Protein AF-A0A673Y9S4-F1 (afdb_monomer_lite)

Secondary structure (DSSP, 8-state):
--TT---PEEP-S-------BTTB-HHHHHHHHHHHHHHHHTTEE--TTT-EE------SS--PPPPPEETTEEPEE-SEEEETTEEEETT--SHHHHHHHHHHHHHHHHHHHHTTS--SS-----SEETTEEEEEEEEEE-HHHHHHHHHHHHHHHHHH-TT--EEEEEE--EEEETTS-SEEEEEE-SSHHHHHHHHHHHHHHHHHHS-EEEEEEETTS-EEEEP-TT----

Radius of gyration: 29.42 Å; chains: 1; bounding box: 51×52×83 Å

Foldseek 3Di:
DDPPDDDEAADDPDDQDDDQDPNDCPVSLVVVVVVLVVCVVVRHHYDLVPAEDEAQDPDPDDDDDDFHDRPNHTHHYDQWDQDPNAIAGSPRDRPVRVVVVVVVVVVVVVVVVVCLLPPAVFPAQDQDDPRFGFFWKAKDAPVVQLVVQLVVLVVVLCVVQVQKDDWDKDADHGIDGGSGGGIHIFIDGPDPVSRVVSSVSSVLSSLARRGMWMKTATPVRDIDTDDRPNHPPD

Sequence (234 aa):
MHSSNSIIKFADDTTVVGLITNNDEAAYWEEVRALGVWCQVNNLSLNVNKTKEMIVDFRKQQREHVPIHIDGTVVEKVESFKFLSVHITDELKWSTHTDSVVKKEQQRTFNLRRLKKPQEAEGTTRNSFEGMKVVQLEYEAYIPMAESELRKIYTDIRARWPTVRHICVHHRLGVVPVTEASVIIGISSPHRRDSLEAVQYCIDTLKGTVPIWKKEVYEADESRWKENKECQWT

pLDDT: mean 76.09, std 15.25, range [32.84, 96.88]

Organism: Salmo trutta (NCBI:txid8032)

InterPro domains:
  IPR003448 Molybdopterin biosynthesis MoaE [PF02391] (123-207)
  IPR003448 Molybdopterin biosynthesis MoaE [cd00756] (122-226)
  IPR015095 Alkylated DNA repair protein AlkB, homologue 8, N-terminal [PF09004] (94-117)
  IPR036563 Molybdopterin biosynthesis MoaE subunit superfamily [G3DSA:3.90.1170.40] (121-228)
  IPR036563 Molybdopterin biosynthesis MoaE subunit superfamily [SSF54690] (122-233)

Structure (mmCIF, N/CA/C/O backbone):
data_AF-A0A673Y9S4-F1
#
_entry.id   AF-A0A673Y9S4-F1
#
loop_
_atom_site.group_PDB
_atom_site.id
_atom_site.type_symbol
_atom_site.label_atom_id
_atom_site.label_alt_id
_atom_site.label_comp_id
_atom_site.label_asym_id
_atom_site.label_entity_id
_atom_site.label_seq_id
_atom_site.pdbx_PDB_ins_code
_atom_site.Cartn_x
_atom_site.Cartn_y
_atom_site.Cartn_z
_atom_site.occupancy
_atom_site.B_iso_or_equiv
_atom_site.auth_seq_id
_atom_site.auth_comp_id
_atom_site.auth_asym_id
_atom_site.auth_atom_id
_atom_site.pdbx_PDB_model_num
ATOM 1 N N . MET A 1 1 ? 22.081 -35.130 -11.855 1.00 49.88 1 MET A N 1
ATOM 2 C CA . MET A 1 1 ? 20.713 -34.740 -12.258 1.00 49.88 1 MET A CA 1
ATOM 3 C C . MET A 1 1 ? 20.209 -35.786 -13.238 1.00 49.88 1 MET A C 1
ATOM 5 O O . MET A 1 1 ? 20.959 -36.126 -14.142 1.00 49.88 1 MET A O 1
ATOM 9 N N . HIS A 1 2 ? 19.020 -36.355 -13.020 1.00 43.59 2 HIS A N 1
ATOM 10 C CA . HIS A 1 2 ? 18.409 -37.296 -13.967 1.00 43.59 2 HIS A CA 1
ATOM 11 C C . HIS A 1 2 ? 18.172 -36.599 -15.318 1.00 43.59 2 HIS A C 1
ATOM 13 O O . HIS A 1 2 ? 17.699 -35.465 -15.338 1.00 43.59 2 HIS A O 1
ATOM 19 N N . SER A 1 3 ? 18.453 -37.280 -16.432 1.00 52.62 3 SER A N 1
ATOM 20 C CA . SER A 1 3 ? 18.227 -36.797 -17.808 1.00 52.62 3 SER A CA 1
ATOM 21 C C . SER A 1 3 ? 16.751 -36.545 -18.152 1.00 52.62 3 SER A C 1
ATOM 23 O O . SER A 1 3 ? 16.453 -35.986 -19.200 1.00 52.62 3 SER A O 1
ATOM 25 N N . SER A 1 4 ? 15.830 -36.928 -17.266 1.00 56.78 4 SER A N 1
ATOM 26 C CA . SER A 1 4 ? 14.393 -36.668 -17.368 1.00 56.78 4 SER A CA 1
ATOM 27 C C . SER A 1 4 ? 13.957 -35.318 -16.788 1.00 56.78 4 SER A C 1
ATOM 29 O O . SER A 1 4 ? 12.787 -34.968 -16.910 1.00 56.78 4 SER A O 1
ATOM 31 N N . ASN A 1 5 ? 14.848 -34.575 -16.120 1.00 40.75 5 ASN A N 1
ATOM 32 C CA . ASN A 1 5 ? 14.469 -33.368 -15.384 1.00 40.75 5 ASN A CA 1
ATOM 33 C C . ASN A 1 5 ? 15.012 -32.114 -16.080 1.00 40.75 5 ASN A C 1
ATOM 35 O O . ASN A 1 5 ? 16.192 -31.791 -15.961 1.00 40.75 5 ASN A O 1
ATOM 39 N N . SER A 1 6 ? 14.138 -31.376 -16.766 1.00 53.50 6 SER A N 1
ATOM 40 C CA . SER A 1 6 ? 14.434 -30.050 -17.318 1.00 53.50 6 SER A CA 1
ATOM 41 C C . SER A 1 6 ? 14.068 -28.961 -16.307 1.00 53.50 6 SER A C 1
ATOM 43 O O . SER A 1 6 ? 12.896 -28.797 -15.967 1.00 53.50 6 SER A O 1
ATOM 45 N N . ILE A 1 7 ? 15.053 -28.196 -15.834 1.00 57.53 7 ILE A N 1
ATOM 46 C CA . ILE A 1 7 ? 14.809 -26.981 -15.043 1.00 57.53 7 ILE A CA 1
ATOM 47 C C . ILE A 1 7 ? 14.798 -25.801 -16.014 1.00 57.53 7 ILE A C 1
ATOM 49 O O . ILE A 1 7 ? 15.842 -25.435 -16.547 1.00 57.53 7 ILE A O 1
ATOM 53 N N . ILE A 1 8 ? 13.624 -25.215 -16.239 1.00 58.44 8 ILE A N 1
ATOM 54 C CA . ILE A 1 8 ? 13.458 -24.022 -17.077 1.00 58.44 8 ILE A CA 1
ATOM 55 C C . ILE A 1 8 ? 13.522 -22.797 -16.167 1.00 58.44 8 ILE A C 1
ATOM 57 O O . ILE A 1 8 ? 12.730 -22.671 -15.232 1.00 58.44 8 ILE A O 1
ATOM 61 N N . LYS A 1 9 ? 14.472 -21.900 -16.430 1.00 51.09 9 LYS A N 1
ATOM 62 C CA . LYS A 1 9 ? 14.562 -20.595 -15.770 1.00 51.09 9 LYS A CA 1
ATOM 63 C C . LYS A 1 9 ? 14.027 -19.535 -16.727 1.00 51.09 9 LYS A C 1
ATOM 65 O O . LYS A 1 9 ? 14.354 -19.552 -17.908 1.00 51.09 9 LYS A O 1
ATOM 70 N N . PHE A 1 10 ? 13.198 -18.628 -16.230 1.00 62.41 10 PHE A N 1
ATOM 71 C CA . PHE A 1 10 ? 12.709 -17.496 -17.013 1.00 62.41 10 PHE A CA 1
ATOM 72 C C . PHE A 1 10 ? 13.528 -16.255 -16.672 1.00 62.41 10 PHE A C 1
ATOM 74 O O . PHE A 1 10 ? 13.930 -16.090 -15.518 1.00 62.41 10 PHE A O 1
ATOM 81 N N . ALA A 1 11 ? 13.776 -15.401 -17.665 1.00 60.22 11 ALA A N 1
ATOM 82 C CA . ALA A 1 11 ? 14.235 -14.045 -17.385 1.00 60.22 11 ALA A CA 1
ATOM 83 C C . ALA A 1 11 ? 13.138 -13.292 -16.606 1.00 60.22 11 ALA A C 1
ATOM 85 O O . ALA A 1 11 ? 11.949 -13.476 -16.882 1.00 60.22 11 ALA A O 1
ATOM 86 N N . ASP A 1 12 ? 13.544 -12.502 -15.613 1.00 66.00 12 ASP A N 1
ATOM 87 C CA . ASP A 1 12 ? 12.641 -11.674 -14.800 1.00 66.00 12 ASP A CA 1
ATOM 88 C C . ASP A 1 12 ? 12.311 -10.344 -15.517 1.00 66.00 12 ASP A C 1
ATOM 90 O O . ASP A 1 12 ? 12.588 -10.219 -16.714 1.00 66.00 12 ASP A O 1
ATOM 94 N N . ASP A 1 13 ? 11.731 -9.366 -14.806 1.00 69.12 13 ASP A N 1
ATOM 95 C CA . ASP A 1 13 ? 11.385 -8.001 -15.255 1.00 69.12 13 ASP A CA 1
ATOM 96 C C . ASP A 1 13 ? 12.486 -7.323 -16.110 1.00 69.12 13 ASP A C 1
ATOM 98 O O . ASP A 1 13 ? 13.307 -6.540 -15.630 1.00 69.12 13 ASP A O 1
ATOM 102 N N . THR A 1 14 ? 12.487 -7.600 -17.416 1.00 81.06 14 THR A N 1
ATOM 103 C CA . THR A 1 14 ? 13.440 -7.066 -18.398 1.00 81.06 14 THR A CA 1
ATOM 104 C C . THR A 1 14 ? 12.703 -6.128 -19.340 1.00 81.06 14 THR A C 1
ATOM 106 O O . THR A 1 14 ? 11.636 -6.461 -19.850 1.00 81.06 14 THR A O 1
ATOM 109 N N . THR A 1 15 ? 13.254 -4.939 -19.573 1.00 85.19 15 THR A N 1
ATOM 110 C CA . THR A 1 15 ? 12.654 -3.930 -20.456 1.00 85.19 15 THR A CA 1
ATOM 111 C C . THR A 1 15 ? 13.665 -3.505 -21.506 1.00 85.19 15 THR A C 1
ATOM 113 O O . THR A 1 15 ? 14.757 -3.058 -21.164 1.00 85.19 15 THR A O 1
ATOM 116 N N . VAL A 1 16 ? 13.287 -3.631 -22.776 1.00 87.44 16 VAL A N 1
ATOM 117 C CA . VAL A 1 16 ? 14.047 -3.110 -23.917 1.00 87.44 16 VAL A CA 1
ATOM 118 C C . VAL A 1 16 ? 13.334 -1.860 -24.406 1.00 87.44 16 VAL A C 1
ATOM 120 O O . VAL A 1 16 ? 12.139 -1.902 -24.690 1.00 87.44 16 VAL A O 1
ATOM 123 N N . VAL A 1 17 ? 14.060 -0.748 -24.488 1.00 87.50 17 VAL A N 1
ATOM 124 C CA . VAL A 1 17 ? 13.541 0.527 -24.990 1.00 87.50 17 VAL A CA 1
ATOM 125 C C . VAL A 1 17 ? 14.360 0.917 -26.209 1.00 87.50 17 VAL A C 1
ATOM 127 O O . VAL A 1 17 ? 15.573 1.079 -26.108 1.00 87.50 17 VAL A O 1
ATOM 130 N N . GLY A 1 18 ? 13.696 1.061 -27.352 1.00 86.56 18 GLY A N 1
ATOM 131 C CA . GLY A 1 18 ? 14.308 1.493 -28.604 1.00 86.56 18 GLY A CA 1
ATOM 132 C C . GLY A 1 18 ? 13.716 2.812 -29.085 1.00 86.56 18 GLY A C 1
ATOM 133 O O . GLY A 1 18 ? 12.522 3.061 -28.923 1.00 86.56 18 GLY A O 1
ATOM 134 N N . LEU A 1 19 ? 14.551 3.660 -29.686 1.00 86.31 19 LEU A N 1
ATOM 135 C CA . LEU A 1 19 ? 14.095 4.858 -30.385 1.00 86.31 19 LEU A CA 1
ATOM 136 C C . LEU A 1 19 ? 13.874 4.526 -31.862 1.00 86.31 19 LEU A C 1
ATOM 138 O O . LEU A 1 19 ? 14.799 4.093 -32.543 1.00 86.31 19 LEU A O 1
ATOM 142 N N . ILE A 1 20 ? 12.671 4.795 -32.364 1.00 85.62 20 ILE A N 1
ATOM 143 C CA . ILE A 1 20 ? 12.354 4.688 -33.791 1.00 85.62 20 ILE A CA 1
ATOM 144 C C . ILE A 1 20 ? 12.674 6.034 -34.443 1.00 85.62 20 ILE A C 1
ATOM 146 O O . ILE A 1 20 ? 12.063 7.053 -34.114 1.00 85.62 20 ILE A O 1
ATOM 150 N N . THR A 1 21 ? 13.623 6.056 -35.378 1.00 84.06 21 THR A N 1
ATOM 151 C CA . THR A 1 21 ? 14.003 7.280 -36.109 1.00 84.06 21 THR A CA 1
ATOM 152 C C . THR A 1 21 ? 13.753 7.099 -37.594 1.00 84.06 21 THR A C 1
ATOM 154 O O . THR A 1 21 ? 14.054 6.053 -38.144 1.00 84.06 21 THR A O 1
ATOM 157 N N . ASN A 1 22 ? 13.163 8.091 -38.268 1.00 84.31 22 ASN A N 1
ATOM 158 C CA . ASN A 1 22 ? 12.861 8.021 -39.708 1.00 84.31 22 ASN A CA 1
ATOM 159 C C . ASN A 1 22 ? 12.033 6.792 -40.156 1.00 84.31 22 ASN A C 1
ATOM 161 O O . ASN A 1 22 ? 12.077 6.427 -41.327 1.00 84.31 22 ASN A O 1
ATOM 165 N N . ASN A 1 23 ? 11.219 6.210 -39.265 1.00 80.88 23 ASN A N 1
ATOM 166 C CA . ASN A 1 23 ? 10.519 4.925 -39.470 1.00 80.88 23 ASN A CA 1
ATOM 167 C C . ASN A 1 23 ? 11.435 3.694 -39.543 1.00 80.88 23 ASN A C 1
ATOM 169 O O . ASN A 1 23 ? 11.007 2.657 -40.038 1.00 80.88 23 ASN A O 1
ATOM 173 N N . ASP A 1 24 ? 12.674 3.805 -39.082 1.00 84.94 24 ASP A N 1
ATOM 174 C CA . ASP A 1 24 ? 13.575 2.674 -38.941 1.00 84.94 24 ASP A CA 1
ATOM 175 C C . ASP A 1 24 ? 13.482 2.103 -37.521 1.00 84.94 24 ASP A C 1
ATOM 177 O O . ASP A 1 24 ? 13.740 2.793 -36.530 1.00 84.94 24 ASP A O 1
ATOM 181 N N . GLU A 1 25 ? 13.078 0.837 -37.451 1.00 88.00 25 GLU A N 1
ATOM 182 C CA . GLU A 1 25 ? 12.916 0.047 -36.227 1.00 88.00 25 GLU A CA 1
ATOM 183 C C . GLU A 1 25 ? 13.991 -1.043 -36.109 1.00 88.00 25 GLU A C 1
ATOM 185 O O . GLU A 1 25 ? 14.005 -1.795 -35.134 1.00 88.00 25 GLU A O 1
ATOM 190 N N . ALA A 1 26 ? 14.907 -1.140 -37.082 1.00 88.19 26 ALA A N 1
ATOM 191 C CA . ALA A 1 26 ? 15.860 -2.241 -37.184 1.00 88.19 26 ALA A CA 1
ATOM 192 C C . ALA A 1 26 ? 16.747 -2.363 -35.940 1.00 88.19 26 ALA A C 1
ATOM 194 O O . ALA A 1 26 ? 16.952 -3.471 -35.449 1.00 88.19 26 ALA A O 1
ATOM 195 N N . ALA A 1 27 ? 17.203 -1.231 -35.394 1.00 87.44 27 ALA A N 1
ATOM 196 C CA . ALA A 1 27 ? 18.011 -1.202 -34.176 1.00 87.44 27 ALA A CA 1
ATOM 197 C C . ALA A 1 27 ? 17.262 -1.811 -32.979 1.00 87.44 27 ALA A C 1
ATOM 199 O O . ALA A 1 27 ? 17.810 -2.617 -32.235 1.00 87.44 27 ALA A O 1
ATOM 200 N N . TYR A 1 28 ? 15.980 -1.481 -32.822 1.00 89.12 28 TYR A N 1
ATOM 201 C CA . TYR A 1 28 ? 15.151 -2.042 -31.760 1.00 89.12 28 TYR A CA 1
ATOM 202 C C . TYR A 1 28 ? 14.937 -3.553 -31.940 1.00 89.12 28 TYR A C 1
ATOM 204 O O . TYR A 1 28 ? 15.057 -4.318 -30.982 1.00 89.12 28 TYR A O 1
ATOM 212 N N . TRP A 1 29 ? 14.679 -4.007 -33.169 1.00 89.25 29 TRP A N 1
ATOM 213 C CA . TRP A 1 29 ? 14.522 -5.434 -33.462 1.00 89.25 29 TRP A CA 1
ATOM 214 C C . TRP A 1 29 ? 15.809 -6.226 -33.239 1.00 89.25 29 TRP A C 1
ATOM 216 O O . TRP A 1 29 ? 15.759 -7.369 -32.781 1.00 89.25 29 TRP A O 1
ATOM 226 N N . GLU A 1 30 ? 16.958 -5.639 -33.571 1.00 89.62 30 GLU A N 1
ATOM 227 C CA . GLU A 1 30 ? 18.262 -6.246 -33.333 1.00 89.62 30 GLU A CA 1
ATOM 228 C C . GLU A 1 30 ? 18.526 -6.421 -31.836 1.00 89.62 30 GLU A C 1
ATOM 230 O O . GLU A 1 30 ? 18.921 -7.512 -31.432 1.00 89.62 30 GLU A O 1
ATOM 235 N N . GLU A 1 31 ? 18.195 -5.427 -31.008 1.00 89.56 31 GLU A N 1
ATOM 236 C CA . GLU A 1 31 ? 18.295 -5.522 -29.545 1.00 89.56 31 GLU A CA 1
ATOM 237 C C . GLU A 1 31 ? 17.383 -6.614 -28.963 1.00 89.56 31 GLU A C 1
ATOM 239 O O . GLU A 1 31 ? 17.821 -7.441 -28.161 1.00 89.56 31 GLU A O 1
ATOM 244 N N . VAL A 1 32 ? 16.120 -6.690 -29.403 1.00 89.94 32 VAL A N 1
ATOM 245 C CA . VAL A 1 32 ? 15.197 -7.751 -28.952 1.00 89.94 32 VAL A CA 1
ATOM 246 C C . VAL A 1 32 ? 15.702 -9.134 -29.371 1.00 89.94 32 VAL A C 1
ATOM 248 O O . VAL A 1 32 ? 15.659 -10.082 -28.581 1.00 89.94 32 VAL A O 1
ATOM 251 N N . ARG A 1 33 ? 16.231 -9.262 -30.594 1.00 90.00 33 ARG A N 1
ATOM 252 C CA . ARG A 1 33 ? 16.832 -10.510 -31.080 1.00 90.00 33 ARG A CA 1
ATOM 253 C C . ARG A 1 33 ? 18.076 -10.878 -30.274 1.00 90.00 33 ARG A C 1
ATOM 255 O O . ARG A 1 33 ? 18.212 -12.034 -29.878 1.00 90.00 33 ARG A O 1
ATOM 262 N N . ALA A 1 34 ? 18.965 -9.920 -30.024 1.00 90.00 34 ALA A N 1
ATOM 263 C CA . ALA A 1 34 ? 20.181 -10.118 -29.245 1.00 90.00 34 ALA A CA 1
ATOM 264 C C . ALA A 1 34 ? 19.853 -10.572 -27.818 1.00 90.00 34 ALA A C 1
ATOM 266 O O . ALA A 1 34 ? 20.469 -11.516 -27.322 1.00 90.00 34 ALA A O 1
ATOM 267 N N . LEU A 1 35 ? 18.825 -9.983 -27.198 1.00 89.62 35 LEU A N 1
ATOM 268 C CA . LEU A 1 35 ? 18.318 -10.419 -25.899 1.00 89.62 35 LEU A CA 1
ATOM 269 C C . LEU A 1 35 ? 17.794 -11.860 -25.946 1.00 89.62 35 LEU A C 1
ATOM 271 O O . LEU A 1 35 ? 18.132 -12.657 -25.072 1.00 89.62 35 LEU A O 1
ATOM 275 N N . GLY A 1 36 ? 17.015 -12.220 -26.970 1.00 88.81 36 GLY A N 1
ATOM 276 C CA . GLY A 1 36 ? 16.530 -13.590 -27.162 1.00 88.81 36 GLY A CA 1
ATOM 277 C C . GLY A 1 36 ? 17.670 -14.607 -27.265 1.00 88.81 36 GLY A C 1
ATOM 278 O O . GLY A 1 36 ? 17.676 -15.610 -26.548 1.00 88.81 36 GLY A O 1
ATOM 279 N N . VAL A 1 37 ? 18.685 -14.311 -28.084 1.00 89.44 37 VAL A N 1
ATOM 280 C CA . VAL A 1 37 ? 19.893 -15.143 -28.218 1.00 89.44 37 VAL A CA 1
ATOM 281 C C . VAL A 1 37 ? 20.646 -15.235 -26.891 1.00 89.44 37 VAL A C 1
ATOM 283 O O . VAL A 1 37 ? 21.028 -16.327 -26.471 1.00 89.44 37 VAL A O 1
ATOM 286 N N . TRP A 1 38 ? 20.833 -14.111 -26.195 1.00 89.81 38 TRP A N 1
ATOM 287 C CA . TRP A 1 38 ? 21.504 -14.087 -24.898 1.00 89.81 38 TRP A CA 1
ATOM 288 C C . TRP A 1 38 ? 20.766 -14.945 -23.865 1.00 89.81 38 TRP A C 1
ATOM 290 O O . TRP A 1 38 ? 21.407 -15.720 -23.153 1.00 89.81 38 TRP A O 1
ATOM 300 N N . CYS A 1 39 ? 19.433 -14.883 -23.812 1.00 88.75 39 CYS A N 1
ATOM 301 C CA . CYS A 1 39 ? 18.637 -15.741 -22.938 1.00 88.75 39 CYS A CA 1
ATOM 302 C C . CYS A 1 39 ? 18.871 -17.225 -23.246 1.00 88.75 39 CYS A C 1
ATOM 304 O O . CYS A 1 39 ? 19.184 -17.984 -22.329 1.00 88.75 39 CYS A O 1
ATOM 306 N N . GLN A 1 40 ? 18.816 -17.625 -24.520 1.00 85.88 40 GLN A N 1
ATOM 307 C CA . GLN A 1 40 ? 19.050 -19.013 -24.932 1.00 85.88 40 GLN A CA 1
ATOM 308 C C . GLN A 1 40 ? 20.448 -19.510 -24.527 1.00 85.88 40 GLN A C 1
ATOM 310 O O . GLN A 1 40 ? 2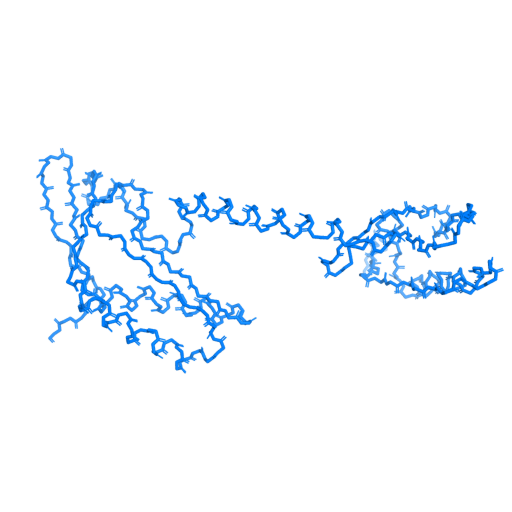0.574 -20.589 -23.945 1.00 85.88 40 GLN A O 1
ATOM 315 N N . VAL A 1 41 ? 21.488 -18.699 -24.761 1.00 88.94 41 VAL A N 1
ATOM 316 C CA . VAL A 1 41 ? 22.881 -19.011 -24.383 1.00 88.94 41 VAL A CA 1
ATOM 317 C C . VAL A 1 41 ? 23.048 -19.153 -22.866 1.00 88.94 41 VAL A C 1
ATOM 319 O O . VAL A 1 41 ? 23.864 -19.952 -22.413 1.00 88.94 41 VAL A O 1
ATOM 322 N N . ASN A 1 42 ? 22.256 -18.427 -22.074 1.00 85.75 42 ASN A N 1
ATOM 323 C CA . ASN A 1 42 ? 22.309 -18.449 -20.609 1.00 85.75 42 ASN A CA 1
ATOM 324 C C . ASN A 1 42 ? 21.270 -19.388 -19.966 1.00 85.75 42 ASN A C 1
ATOM 326 O O . ASN A 1 42 ? 20.989 -19.272 -18.771 1.00 85.75 42 ASN A O 1
ATOM 330 N N . ASN A 1 43 ? 20.697 -20.324 -20.734 1.00 85.00 43 ASN A N 1
ATOM 331 C CA . ASN A 1 43 ? 19.676 -21.268 -20.263 1.00 85.00 43 ASN A CA 1
ATOM 332 C C . ASN A 1 43 ? 18.441 -20.577 -19.641 1.00 85.00 43 ASN A C 1
ATOM 334 O O . ASN A 1 43 ? 17.827 -21.099 -18.704 1.00 85.00 43 ASN A O 1
ATOM 338 N N . LEU A 1 44 ? 18.087 -19.403 -20.165 1.00 85.38 44 LEU A N 1
ATOM 339 C CA . LEU A 1 44 ? 16.877 -18.657 -19.846 1.00 85.38 44 LEU A CA 1
ATOM 340 C C . LEU A 1 44 ? 15.878 -18.757 -21.003 1.00 85.38 44 LEU A C 1
ATOM 342 O O . LEU A 1 44 ? 16.255 -18.784 -22.172 1.00 85.38 44 LEU A O 1
ATOM 346 N N . SER A 1 45 ? 14.591 -18.753 -20.673 1.00 83.56 45 SER A N 1
ATOM 347 C CA . SER A 1 45 ? 13.500 -18.628 -21.642 1.00 83.56 45 SER A CA 1
ATOM 348 C C . SER A 1 45 ? 12.806 -17.283 -21.467 1.00 83.56 45 SER A C 1
ATOM 350 O O . SER A 1 45 ? 12.506 -16.878 -20.340 1.00 83.56 45 SER A O 1
ATOM 352 N N . LEU A 1 46 ? 12.490 -16.614 -22.575 1.00 86.38 46 LEU A N 1
ATOM 353 C CA . LEU A 1 46 ? 11.538 -15.506 -22.569 1.00 86.38 46 LEU A CA 1
ATOM 354 C C . LEU A 1 46 ? 10.118 -16.077 -22.540 1.00 86.38 46 LEU A C 1
ATOM 356 O O . LEU A 1 46 ? 9.820 -17.077 -23.190 1.00 86.38 46 LEU A O 1
ATOM 360 N N . ASN A 1 47 ? 9.237 -15.470 -21.750 1.00 87.62 47 ASN A N 1
ATOM 361 C CA . ASN A 1 47 ? 7.833 -15.863 -21.693 1.00 87.62 47 ASN A CA 1
ATOM 362 C C . ASN A 1 47 ? 7.011 -14.914 -22.566 1.00 87.62 47 ASN A C 1
ATOM 364 O O . ASN A 1 47 ? 6.513 -13.906 -22.070 1.00 87.62 47 ASN A O 1
ATOM 368 N N . VAL A 1 48 ? 6.850 -15.257 -23.847 1.00 88.00 48 VAL A N 1
ATOM 369 C CA . VAL A 1 48 ? 6.190 -14.388 -24.840 1.00 88.00 48 VAL A CA 1
ATOM 370 C C . VAL A 1 48 ? 4.766 -13.999 -24.422 1.00 88.00 48 VAL A C 1
ATOM 372 O O . VAL A 1 48 ? 4.370 -12.854 -24.598 1.00 88.00 48 VAL A O 1
ATOM 375 N N . ASN A 1 49 ? 4.026 -14.893 -23.754 1.00 87.25 49 ASN A N 1
ATOM 376 C CA . ASN A 1 49 ? 2.674 -14.602 -23.252 1.00 87.25 49 ASN A CA 1
ATOM 377 C C . ASN A 1 49 ? 2.647 -13.491 -22.185 1.00 87.25 49 ASN A C 1
ATOM 379 O O . ASN A 1 49 ? 1.632 -12.810 -22.005 1.00 87.25 49 ASN A O 1
ATOM 383 N N . LYS A 1 50 ? 3.747 -13.323 -21.442 1.00 86.69 50 LYS A N 1
ATOM 384 C CA . LYS A 1 50 ? 3.918 -12.269 -20.432 1.00 86.69 50 LYS A CA 1
ATOM 385 C C . LYS A 1 50 ? 4.665 -11.047 -20.964 1.00 86.69 50 LYS A C 1
ATOM 387 O O . LYS A 1 50 ? 4.578 -9.994 -20.339 1.00 86.69 50 LYS A O 1
ATOM 392 N N . THR A 1 51 ? 5.359 -11.164 -22.092 1.00 89.94 51 THR A N 1
ATOM 393 C CA . THR A 1 51 ? 5.998 -10.040 -22.776 1.00 89.94 51 THR A CA 1
ATOM 394 C C . THR A 1 51 ? 4.936 -9.183 -23.456 1.00 89.94 51 THR A C 1
ATOM 396 O O . THR A 1 51 ? 4.034 -9.702 -24.112 1.00 89.94 51 THR A O 1
ATOM 399 N N . LYS A 1 52 ? 5.032 -7.866 -23.276 1.00 91.06 52 LYS A N 1
ATOM 400 C CA . LYS A 1 52 ? 4.155 -6.880 -23.911 1.00 91.06 52 LYS A CA 1
ATOM 401 C C . LYS A 1 52 ? 5.006 -5.877 -24.670 1.00 91.06 52 LYS A C 1
ATOM 403 O O . LYS A 1 52 ? 6.054 -5.466 -24.173 1.00 91.06 52 LYS A O 1
ATOM 408 N N . GLU A 1 53 ? 4.542 -5.486 -25.844 1.00 92.69 53 GLU A N 1
ATOM 409 C CA . GLU A 1 53 ? 5.117 -4.407 -26.637 1.00 92.69 53 GLU A CA 1
ATOM 410 C C . GLU A 1 53 ? 4.221 -3.174 -26.511 1.00 92.69 53 GLU A C 1
ATOM 412 O O . GLU A 1 53 ? 3.008 -3.264 -26.670 1.00 92.69 53 GLU A O 1
ATOM 417 N N . MET A 1 54 ? 4.800 -2.010 -26.233 1.00 92.00 54 MET A N 1
ATOM 418 C CA . MET A 1 54 ? 4.071 -0.743 -26.244 1.00 92.00 54 MET A CA 1
ATOM 419 C C . MET A 1 54 ? 4.826 0.237 -27.131 1.00 92.00 54 MET A C 1
ATOM 421 O O . MET A 1 54 ? 6.026 0.439 -26.949 1.00 92.00 54 MET A O 1
ATOM 425 N N . ILE A 1 55 ? 4.114 0.856 -28.070 1.00 90.69 55 ILE A N 1
ATOM 426 C CA . ILE A 1 55 ? 4.682 1.813 -29.020 1.00 90.69 55 ILE A CA 1
ATOM 427 C C . ILE A 1 55 ? 4.083 3.179 -28.733 1.00 90.69 55 ILE A C 1
ATOM 429 O O . ILE A 1 55 ? 2.873 3.351 -28.812 1.00 90.69 55 ILE A O 1
ATOM 433 N N . VAL A 1 56 ? 4.942 4.145 -28.430 1.00 89.69 56 VAL A N 1
ATOM 434 C CA . VAL A 1 56 ? 4.557 5.534 -28.172 1.00 89.69 56 VAL A CA 1
ATOM 435 C C . VAL A 1 56 ? 4.821 6.344 -29.441 1.00 89.69 56 VAL A C 1
ATOM 437 O O . VAL A 1 56 ? 5.973 6.655 -29.747 1.00 89.69 56 VAL A O 1
ATOM 440 N N . ASP A 1 57 ? 3.767 6.677 -30.189 1.00 88.62 57 ASP A N 1
ATOM 441 C CA . ASP A 1 57 ? 3.860 7.439 -31.441 1.00 88.62 57 ASP A CA 1
ATOM 442 C C . ASP A 1 57 ? 2.924 8.658 -31.447 1.00 88.62 57 ASP A C 1
ATOM 444 O O . ASP A 1 57 ? 1.705 8.547 -31.586 1.00 88.62 57 ASP A O 1
ATOM 448 N N . PHE A 1 58 ? 3.515 9.851 -31.348 1.00 86.81 58 PHE A N 1
ATOM 449 C CA . PHE A 1 58 ? 2.798 11.131 -31.327 1.00 86.81 58 PHE A CA 1
ATOM 450 C C . PHE A 1 58 ? 2.599 11.768 -32.710 1.00 86.81 58 PHE A C 1
ATOM 452 O O . PHE A 1 58 ? 2.162 12.920 -32.811 1.00 86.81 58 PHE A O 1
ATOM 459 N N . ARG A 1 59 ? 2.954 11.080 -33.799 1.00 85.56 59 ARG A N 1
ATOM 460 C CA . ARG A 1 59 ? 2.777 11.619 -35.153 1.00 85.56 59 ARG A CA 1
ATOM 461 C C . ARG A 1 59 ? 1.291 11.709 -35.503 1.00 85.56 59 ARG A C 1
ATOM 463 O O . ARG A 1 59 ? 0.513 10.809 -35.220 1.00 85.56 59 ARG A O 1
ATOM 470 N N . LYS A 1 60 ? 0.896 12.785 -36.200 1.00 78.94 60 LYS A N 1
ATOM 471 C CA . LYS A 1 60 ? -0.499 13.000 -36.645 1.00 78.94 60 LYS A CA 1
ATOM 472 C C . LYS A 1 60 ? -1.014 11.916 -37.594 1.00 78.94 60 LYS A C 1
ATOM 474 O O . LYS A 1 60 ? -2.213 11.675 -37.645 1.00 78.94 60 LYS A O 1
ATOM 479 N N . GLN A 1 61 ? -0.118 11.312 -38.369 1.00 79.94 61 GLN A N 1
ATOM 480 C CA . GLN A 1 61 ? -0.423 10.186 -39.239 1.00 79.94 61 GLN A CA 1
ATOM 481 C C . GLN A 1 61 ? 0.342 8.975 -38.716 1.00 79.94 61 GLN A C 1
ATOM 483 O O . GLN A 1 61 ? 1.497 8.755 -39.085 1.00 79.94 61 GLN A O 1
ATOM 488 N N . GLN A 1 62 ? -0.300 8.235 -37.818 1.00 74.12 62 GLN A N 1
ATOM 489 C CA . GLN A 1 62 ? 0.231 6.977 -37.315 1.00 74.12 62 GLN A CA 1
ATOM 490 C C . GLN A 1 62 ? 0.213 5.934 -38.437 1.00 74.12 62 GLN A C 1
ATOM 492 O O . GLN A 1 62 ? -0.688 5.916 -39.282 1.00 74.12 62 GLN A O 1
ATOM 497 N N . ARG A 1 63 ? 1.238 5.085 -38.465 1.00 76.62 63 ARG A N 1
ATOM 498 C CA . ARG A 1 63 ? 1.298 3.918 -39.347 1.00 76.62 63 ARG A CA 1
ATOM 499 C C . ARG A 1 63 ? 1.148 2.654 -38.517 1.00 76.62 63 ARG A C 1
ATOM 501 O O . ARG A 1 63 ? 1.452 2.644 -37.328 1.00 76.62 63 ARG A O 1
ATOM 508 N N . GLU A 1 64 ? 0.691 1.589 -39.162 1.00 79.00 64 GLU A N 1
ATOM 509 C CA . GLU A 1 64 ? 0.766 0.265 -38.559 1.00 79.00 64 GLU A CA 1
ATOM 510 C C . GLU A 1 64 ? 2.232 -0.148 -38.420 1.00 79.00 64 GLU A C 1
ATOM 512 O O . GLU A 1 64 ? 3.017 -0.049 -39.365 1.00 79.00 64 GLU A O 1
ATOM 517 N N . HIS A 1 65 ? 2.581 -0.584 -37.215 1.00 82.56 65 HIS A N 1
ATOM 518 C CA . HIS A 1 65 ? 3.887 -1.135 -36.893 1.00 82.56 65 HIS A CA 1
ATOM 519 C C . HIS A 1 65 ? 3.843 -2.649 -37.080 1.00 82.56 65 HIS A C 1
ATOM 521 O O . HIS A 1 65 ? 2.839 -3.287 -36.750 1.00 82.56 65 HIS A O 1
ATOM 527 N N . VAL A 1 66 ? 4.918 -3.220 -37.621 1.00 83.62 66 VAL A N 1
ATOM 528 C CA . VAL A 1 66 ? 5.001 -4.666 -37.844 1.00 83.62 66 VAL A CA 1
ATOM 529 C C . VAL A 1 66 ? 5.174 -5.361 -36.488 1.00 83.62 66 VAL A C 1
ATOM 531 O O . VAL A 1 66 ? 6.079 -4.986 -35.748 1.00 83.62 66 VAL A O 1
ATOM 534 N N . PRO A 1 67 ? 4.355 -6.375 -36.151 1.00 86.94 67 PRO A N 1
ATOM 535 C CA . PRO A 1 67 ? 4.455 -7.045 -34.859 1.00 86.94 67 PRO A CA 1
ATOM 536 C C . PRO A 1 67 ? 5.810 -7.729 -34.645 1.00 86.94 67 PRO A C 1
ATOM 538 O O . PRO A 1 67 ? 6.312 -8.439 -35.528 1.00 86.94 67 PRO A O 1
ATOM 541 N N . ILE A 1 68 ? 6.373 -7.592 -33.444 1.00 89.31 68 ILE A N 1
ATOM 542 C CA . ILE A 1 68 ? 7.592 -8.312 -33.063 1.00 89.31 68 ILE A CA 1
ATOM 543 C C . ILE A 1 68 ? 7.300 -9.800 -32.889 1.00 89.31 68 ILE A C 1
ATOM 545 O O . ILE A 1 68 ? 6.267 -10.198 -32.350 1.00 89.31 68 ILE A O 1
ATOM 549 N N . HIS A 1 69 ? 8.263 -10.626 -33.294 1.00 88.44 69 HIS A N 1
ATOM 550 C CA . HIS A 1 69 ? 8.244 -12.064 -33.064 1.00 88.44 69 HIS A CA 1
ATOM 551 C C . HIS A 1 69 ? 9.390 -12.468 -32.131 1.00 88.44 69 HIS A C 1
ATOM 553 O O . HIS A 1 69 ? 10.551 -12.159 -32.400 1.00 88.44 69 HIS A O 1
ATOM 559 N N . ILE A 1 70 ? 9.070 -13.202 -31.067 1.00 87.12 70 ILE A N 1
ATOM 560 C CA . ILE A 1 70 ? 10.042 -13.851 -30.177 1.00 87.12 70 ILE A CA 1
ATOM 561 C C . ILE A 1 70 ? 9.821 -15.359 -30.300 1.00 87.12 70 ILE A C 1
ATOM 563 O O . ILE A 1 70 ? 8.703 -15.836 -30.119 1.00 87.12 70 ILE A O 1
ATOM 567 N N . ASP A 1 71 ? 10.866 -16.101 -30.676 1.00 81.62 71 ASP A N 1
ATOM 568 C CA . ASP A 1 71 ? 10.810 -17.552 -30.924 1.00 81.62 71 ASP A CA 1
ATOM 569 C C . ASP A 1 71 ? 9.660 -17.972 -31.871 1.00 81.62 71 ASP A C 1
ATOM 571 O O . ASP A 1 71 ? 8.994 -18.987 -31.680 1.00 81.62 71 ASP A O 1
ATOM 575 N N . GLY A 1 72 ? 9.386 -17.149 -32.892 1.00 83.38 72 GLY A N 1
ATOM 576 C CA . GLY A 1 72 ? 8.313 -17.377 -33.871 1.00 83.38 72 GLY A CA 1
ATOM 577 C C . GLY A 1 72 ? 6.898 -17.048 -33.378 1.00 83.38 72 GLY A C 1
ATOM 578 O O . GLY A 1 72 ? 5.949 -17.170 -34.149 1.00 83.38 72 GLY A O 1
ATOM 579 N N . THR A 1 73 ? 6.744 -16.597 -32.131 1.00 89.00 73 THR A N 1
ATOM 580 C CA . THR A 1 73 ? 5.460 -16.179 -31.552 1.00 89.00 73 THR A CA 1
ATOM 581 C C . THR A 1 73 ? 5.346 -14.657 -31.560 1.00 89.00 73 THR A C 1
ATOM 583 O O . THR A 1 73 ? 6.282 -13.961 -31.168 1.00 89.00 73 THR A O 1
ATOM 586 N N . VAL A 1 74 ? 4.197 -14.138 -31.994 1.00 92.19 74 VAL A N 1
ATOM 587 C CA . VAL A 1 74 ? 3.911 -12.695 -32.006 1.00 92.19 74 VAL A CA 1
ATOM 588 C C . VAL A 1 74 ? 3.779 -12.169 -30.575 1.00 92.19 74 VAL A C 1
ATOM 590 O O . VAL A 1 74 ? 3.068 -12.756 -29.758 1.00 92.19 74 VAL A O 1
ATOM 593 N N . VAL A 1 75 ? 4.447 -11.054 -30.280 1.00 92.69 75 VAL A N 1
ATOM 594 C CA . VAL A 1 75 ? 4.322 -10.340 -29.004 1.00 92.69 75 VAL A CA 1
ATOM 595 C C . VAL A 1 75 ? 3.032 -9.519 -29.000 1.00 92.69 75 VAL A C 1
ATOM 597 O O . VAL A 1 75 ? 2.693 -8.860 -29.981 1.00 92.69 75 VAL A O 1
ATOM 600 N N . GLU A 1 76 ? 2.298 -9.546 -27.888 1.00 93.75 76 GLU A N 1
ATOM 601 C CA . GLU A 1 76 ? 1.084 -8.742 -27.741 1.00 93.75 76 GLU A CA 1
ATOM 602 C C . GLU A 1 76 ? 1.431 -7.252 -27.639 1.00 93.75 76 GLU A C 1
ATOM 604 O O . GLU A 1 76 ? 2.120 -6.830 -26.703 1.00 93.75 76 GLU A O 1
ATOM 609 N N . LYS A 1 77 ? 0.896 -6.458 -28.571 1.00 93.25 77 LYS A N 1
ATOM 610 C CA . LYS A 1 77 ? 0.923 -4.999 -28.497 1.00 93.25 77 LYS A CA 1
ATOM 611 C C . LYS A 1 77 ? -0.151 -4.497 -27.531 1.00 93.25 77 LYS A C 1
ATOM 613 O O . LYS A 1 77 ? -1.306 -4.904 -27.627 1.00 93.25 77 LYS A O 1
ATOM 618 N N . VAL A 1 78 ? 0.221 -3.588 -26.636 1.00 92.94 78 VAL A N 1
ATOM 619 C CA . VAL A 1 78 ? -0.668 -3.005 -25.626 1.00 92.94 78 VAL A CA 1
ATOM 620 C C . VAL A 1 78 ? -0.667 -1.484 -25.684 1.00 92.94 78 VAL A C 1
ATOM 622 O O . VAL A 1 78 ? 0.359 -0.856 -25.931 1.00 92.94 78 VAL A O 1
ATOM 625 N N . GLU A 1 79 ? -1.823 -0.897 -25.389 1.00 91.50 79 GLU A N 1
ATOM 626 C CA . GLU A 1 79 ? -2.008 0.557 -25.255 1.00 91.50 79 GLU A CA 1
ATOM 627 C C . GLU A 1 79 ? -1.657 1.044 -23.841 1.00 91.50 79 GLU A C 1
ATOM 629 O O . GLU A 1 79 ? -1.396 2.218 -23.598 1.00 91.50 79 GLU A O 1
ATOM 634 N N . SER A 1 80 ? -1.648 0.137 -22.861 1.00 89.56 80 SER A N 1
ATOM 635 C CA . SER A 1 80 ? -1.224 0.447 -21.504 1.00 89.56 80 SER A CA 1
ATOM 636 C C . SER A 1 80 ? -0.616 -0.762 -20.819 1.00 89.56 80 SER A C 1
ATOM 638 O O . SER A 1 80 ? -1.096 -1.887 -20.955 1.00 89.56 80 SER A O 1
ATOM 640 N N . PHE A 1 81 ? 0.418 -0.520 -20.018 1.00 87.62 81 PHE A N 1
ATOM 641 C CA . PHE A 1 81 ? 0.993 -1.541 -19.158 1.00 87.62 81 PHE A CA 1
ATOM 642 C C . PHE A 1 81 ? 1.448 -0.962 -17.822 1.00 87.62 81 PHE A C 1
ATOM 644 O O . PHE A 1 81 ? 1.671 0.240 -17.661 1.00 87.62 81 PHE A O 1
ATOM 651 N N . LYS A 1 82 ? 1.569 -1.840 -16.827 1.00 85.25 82 LYS A N 1
ATOM 652 C CA . LYS A 1 82 ? 2.025 -1.473 -15.491 1.00 85.25 82 LYS A CA 1
ATOM 653 C C . LYS A 1 82 ? 3.526 -1.727 -15.369 1.00 85.25 82 LYS A C 1
ATOM 655 O O . LYS A 1 82 ? 3.933 -2.870 -15.186 1.00 85.25 82 LYS A O 1
ATOM 660 N N . PHE A 1 83 ? 4.324 -0.666 -15.376 1.00 78.69 83 PHE A N 1
ATOM 661 C CA . PHE A 1 83 ? 5.766 -0.713 -15.144 1.00 78.69 83 PHE A CA 1
ATOM 662 C C . PHE A 1 83 ? 6.101 -0.222 -13.739 1.00 78.69 83 PHE A C 1
ATOM 664 O O . PHE A 1 83 ? 5.748 0.900 -13.384 1.00 78.69 83 PHE A O 1
ATOM 671 N N . LEU A 1 84 ? 6.748 -1.051 -12.913 1.00 76.38 84 LEU A N 1
ATOM 672 C CA . LEU A 1 84 ? 7.168 -0.677 -11.550 1.00 76.38 84 LEU A CA 1
ATOM 673 C C . LEU A 1 84 ? 6.061 0.023 -10.731 1.00 76.38 84 LEU A C 1
ATOM 675 O O . LEU A 1 84 ? 6.293 0.969 -9.985 1.00 76.38 84 LEU A O 1
ATOM 679 N N . SER A 1 85 ? 4.824 -0.469 -10.857 1.00 73.19 85 SER A N 1
ATOM 680 C CA . SER A 1 85 ? 3.615 0.088 -10.222 1.00 73.19 85 SER A CA 1
ATOM 681 C C . SER A 1 85 ? 3.054 1.400 -10.775 1.00 73.19 85 SER A C 1
ATOM 683 O O . SER A 1 85 ? 2.029 1.864 -10.266 1.00 73.19 85 SER A O 1
ATOM 685 N N . VAL A 1 86 ? 3.618 1.922 -11.857 1.00 73.75 86 VAL A N 1
ATOM 686 C CA . VAL A 1 86 ? 3.073 3.029 -12.645 1.00 73.75 86 VAL A CA 1
ATOM 687 C C . VAL A 1 86 ? 2.343 2.462 -13.860 1.00 73.75 86 VAL A C 1
ATOM 689 O O . VAL A 1 86 ? 2.853 1.560 -14.514 1.00 73.75 86 VAL A O 1
ATOM 692 N N . HIS A 1 87 ? 1.135 2.950 -14.150 1.00 81.75 87 HIS A N 1
ATOM 693 C CA . HIS A 1 87 ? 0.458 2.595 -15.401 1.00 81.75 87 HIS A CA 1
ATOM 694 C C . HIS A 1 87 ? 0.913 3.591 -16.456 1.00 81.75 87 HIS A C 1
ATOM 696 O O . HIS A 1 87 ? 0.666 4.785 -16.311 1.00 81.75 87 HIS A O 1
ATOM 702 N N . ILE A 1 88 ? 1.600 3.099 -17.473 1.00 82.38 88 ILE A N 1
ATOM 703 C CA . ILE A 1 88 ? 2.042 3.894 -18.611 1.00 82.38 88 ILE A CA 1
ATOM 704 C C . ILE A 1 88 ? 1.073 3.602 -19.753 1.00 82.38 88 ILE A C 1
ATOM 706 O O . ILE A 1 88 ? 0.615 2.467 -19.900 1.00 82.38 88 ILE A O 1
ATOM 710 N N . THR A 1 89 ? 0.703 4.638 -20.497 1.00 88.56 89 THR A N 1
ATOM 711 C CA . THR A 1 89 ? -0.108 4.535 -21.714 1.00 88.56 89 THR A CA 1
ATOM 712 C C . THR A 1 89 ? 0.760 4.872 -22.921 1.00 88.56 89 THR A C 1
ATOM 714 O O . THR A 1 89 ? 1.733 5.618 -22.790 1.00 88.56 89 THR A O 1
ATOM 717 N N . ASP A 1 90 ? 0.417 4.341 -24.084 1.00 88.25 90 ASP A N 1
ATOM 718 C CA . ASP A 1 90 ? 1.042 4.669 -25.368 1.00 88.25 90 ASP A CA 1
ATOM 719 C C . ASP A 1 90 ? 0.884 6.152 -25.754 1.00 88.25 90 ASP A C 1
ATOM 721 O O . ASP A 1 90 ? 1.734 6.718 -26.435 1.00 88.25 90 ASP A O 1
ATOM 725 N N . GLU A 1 91 ? -0.148 6.816 -25.238 1.00 87.00 91 GLU A N 1
ATOM 726 C CA . GLU A 1 91 ? -0.354 8.263 -25.348 1.00 87.00 91 GLU A CA 1
ATOM 727 C C . GLU A 1 91 ? 0.351 9.079 -24.243 1.00 87.00 91 GLU A C 1
ATOM 729 O O . GLU A 1 91 ? 0.220 10.305 -24.198 1.00 87.00 91 GLU A O 1
ATOM 734 N N . LEU A 1 92 ? 1.056 8.425 -23.309 1.00 81.06 92 LEU A N 1
ATOM 735 C CA . LEU A 1 92 ? 1.657 9.021 -22.102 1.00 81.06 92 LEU A CA 1
ATOM 736 C C . LEU A 1 92 ? 0.693 9.902 -21.279 1.00 81.06 92 LEU A C 1
ATOM 738 O O . LEU A 1 92 ? 1.103 10.815 -20.556 1.00 81.06 92 LEU A O 1
ATOM 742 N N . LYS A 1 93 ? -0.610 9.612 -21.342 1.00 79.06 93 LYS A N 1
ATOM 743 C CA . LYS A 1 93 ? -1.618 10.212 -20.468 1.00 79.06 93 LYS A CA 1
ATOM 744 C C . LYS A 1 93 ? -1.558 9.583 -19.081 1.00 79.06 93 LYS A C 1
ATOM 746 O O . LYS A 1 93 ? -1.473 8.365 -18.922 1.00 79.06 93 LYS A O 1
ATOM 751 N N . TRP A 1 94 ? -1.699 10.431 -18.066 1.00 72.94 94 TRP A N 1
ATOM 752 C CA . TRP A 1 94 ? -1.671 10.026 -16.660 1.00 72.94 94 TRP A CA 1
ATOM 753 C C . TRP A 1 94 ? -3.023 9.563 -16.114 1.00 72.94 94 TRP A C 1
ATOM 755 O O . TRP A 1 94 ? -3.061 9.047 -15.003 1.00 72.94 94 TRP A O 1
ATOM 765 N N . SER A 1 95 ? -4.125 9.724 -16.856 1.00 75.81 95 SER A N 1
ATOM 766 C CA . SER A 1 95 ? -5.485 9.407 -16.388 1.00 75.81 95 SER A CA 1
ATOM 767 C C . SER A 1 95 ? -5.600 7.975 -15.872 1.00 75.81 95 SER A C 1
ATOM 769 O O . SER A 1 95 ? -5.991 7.786 -14.729 1.00 75.81 95 SER A O 1
ATOM 771 N N . THR A 1 96 ? -5.140 6.978 -16.633 1.00 72.69 96 THR A N 1
ATOM 772 C CA . THR A 1 96 ? -5.182 5.560 -16.231 1.00 72.69 96 THR A CA 1
ATOM 773 C C . THR A 1 96 ? -4.420 5.298 -14.930 1.00 72.69 96 THR A C 1
ATOM 775 O O . THR A 1 96 ? -4.874 4.542 -14.064 1.00 72.69 96 THR A O 1
ATOM 778 N N . HIS A 1 97 ? -3.259 5.937 -14.751 1.00 71.00 97 HIS A N 1
ATOM 779 C CA . HIS A 1 97 ? -2.498 5.819 -13.510 1.00 71.00 97 HIS A CA 1
ATOM 780 C C . HIS A 1 97 ? -3.205 6.516 -12.352 1.00 71.00 97 HIS A C 1
ATOM 782 O O . HIS A 1 97 ? -3.385 5.901 -11.301 1.00 71.00 97 HIS A O 1
ATOM 788 N N . THR A 1 98 ? -3.640 7.758 -12.558 1.00 67.19 98 THR A N 1
ATOM 789 C CA . THR A 1 98 ? -4.378 8.553 -11.576 1.00 67.19 98 THR A CA 1
ATOM 790 C C . THR A 1 98 ? -5.636 7.825 -11.133 1.00 67.19 98 THR A C 1
ATOM 792 O O . THR A 1 98 ? -5.822 7.649 -9.938 1.00 67.19 98 THR A O 1
ATOM 795 N N . ASP A 1 99 ? -6.436 7.292 -12.052 1.00 75.44 99 ASP A N 1
ATOM 796 C CA . ASP A 1 99 ? -7.637 6.515 -11.750 1.00 75.44 99 ASP A CA 1
ATOM 797 C C . ASP A 1 99 ? -7.296 5.232 -10.995 1.00 75.44 99 ASP A C 1
ATOM 799 O O . ASP A 1 99 ? -7.978 4.875 -10.038 1.00 75.44 99 ASP A O 1
ATOM 803 N N . SER A 1 100 ? -6.208 4.542 -11.356 1.00 73.56 100 SER A N 1
ATOM 804 C CA . SER A 1 100 ? -5.753 3.368 -10.607 1.00 73.56 100 SER A CA 1
ATOM 805 C C . SER A 1 100 ? -5.317 3.718 -9.182 1.00 73.56 100 SER A C 1
ATOM 807 O O . SER A 1 100 ? -5.604 2.947 -8.259 1.00 73.56 100 SER A O 1
ATOM 809 N N . VAL A 1 101 ? -4.619 4.838 -8.992 1.00 69.44 101 VAL A N 1
ATOM 810 C CA . VAL A 1 101 ? -4.192 5.329 -7.678 1.00 69.44 101 VAL A CA 1
ATOM 811 C C . VAL A 1 101 ? -5.407 5.780 -6.882 1.00 69.44 101 VAL A C 1
ATOM 813 O O . VAL A 1 101 ? -5.591 5.302 -5.773 1.00 69.44 101 VAL A O 1
ATOM 816 N N . VAL A 1 102 ? -6.290 6.590 -7.463 1.00 70.31 102 VAL A N 1
ATOM 817 C CA . VAL A 1 102 ? -7.545 7.045 -6.857 1.00 70.31 102 VAL A CA 1
ATOM 818 C C . VAL A 1 102 ? -8.430 5.862 -6.502 1.00 70.31 102 VAL A C 1
ATOM 820 O O . VAL A 1 102 ? -8.953 5.832 -5.402 1.00 70.31 102 VAL A O 1
ATOM 823 N N . LYS A 1 103 ? -8.558 4.841 -7.350 1.00 77.88 103 LYS A N 1
ATOM 824 C CA . LYS A 1 103 ? -9.314 3.619 -7.042 1.00 77.88 103 LYS A CA 1
ATOM 825 C C . LYS A 1 103 ? -8.669 2.825 -5.912 1.00 77.88 103 LYS A C 1
ATOM 827 O O . LYS A 1 103 ? -9.382 2.314 -5.056 1.00 77.88 103 LYS A O 1
ATOM 832 N N . LYS A 1 104 ? -7.335 2.724 -5.864 1.00 77.12 104 LYS A N 1
ATOM 833 C CA . LYS A 1 104 ? -6.628 2.115 -4.723 1.00 77.12 104 LYS A CA 1
ATOM 834 C C . LYS A 1 104 ? -6.828 2.923 -3.450 1.00 77.12 104 LYS A C 1
ATOM 836 O O . LYS A 1 104 ? -7.074 2.324 -2.413 1.00 77.12 104 LYS A O 1
ATOM 841 N N . GLU A 1 105 ? -6.757 4.244 -3.524 1.00 64.75 105 GLU A N 1
ATOM 842 C CA . GLU A 1 105 ? -7.002 5.154 -2.410 1.00 64.75 105 GLU A CA 1
ATOM 843 C C . GLU A 1 105 ? -8.458 5.089 -1.966 1.00 64.75 105 GLU A C 1
ATOM 845 O O . GLU A 1 105 ? -8.713 4.981 -0.780 1.00 64.75 105 GLU A O 1
ATOM 850 N N . GLN A 1 106 ? -9.423 5.033 -2.878 1.00 68.75 106 GLN A N 1
ATOM 851 C CA . GLN A 1 106 ? -10.837 4.832 -2.585 1.00 68.75 106 GLN A CA 1
ATOM 852 C C . GLN A 1 106 ? -11.092 3.449 -2.009 1.00 68.75 106 GLN A C 1
ATOM 854 O O . GLN A 1 106 ? -11.861 3.351 -1.070 1.00 68.75 106 GLN A O 1
ATOM 859 N N . GLN A 1 107 ? -10.441 2.392 -2.500 1.00 73.25 107 GLN A N 1
ATOM 860 C CA . GLN A 1 107 ? -10.547 1.047 -1.938 1.00 73.25 107 GLN A CA 1
ATOM 861 C C . GLN A 1 107 ? -9.908 0.982 -0.554 1.00 73.25 107 GLN A C 1
ATOM 863 O O . GLN A 1 107 ? -10.471 0.362 0.334 1.00 73.25 107 GLN A O 1
ATOM 868 N N . ARG A 1 108 ? -8.760 1.630 -0.341 1.00 70.31 108 ARG A N 1
ATOM 869 C CA . ARG A 1 108 ? -8.109 1.759 0.969 1.00 70.31 108 ARG A CA 1
ATOM 870 C C . ARG A 1 108 ? -8.933 2.616 1.907 1.00 70.31 108 ARG A C 1
ATOM 872 O O . ARG A 1 108 ? -9.088 2.234 3.048 1.00 70.31 108 ARG A O 1
ATOM 879 N N . THR A 1 109 ? -9.520 3.703 1.427 1.00 61.06 109 THR A N 1
ATOM 880 C CA . THR A 1 109 ? -10.413 4.592 2.175 1.00 61.06 109 THR A CA 1
ATOM 881 C C . THR A 1 109 ? -11.739 3.905 2.469 1.00 61.06 109 THR A C 1
ATOM 883 O O . THR A 1 109 ? -12.281 4.063 3.548 1.00 61.06 109 THR A O 1
ATOM 886 N N . PHE A 1 110 ? -12.270 3.109 1.545 1.00 64.38 110 PHE A N 1
ATOM 887 C CA . PHE A 1 110 ? -13.458 2.279 1.719 1.00 64.38 110 PHE A CA 1
ATOM 888 C C . PHE A 1 110 ? -13.171 1.132 2.672 1.00 64.38 110 PHE A C 1
ATOM 890 O O . PHE A 1 110 ? -13.981 0.871 3.546 1.00 64.38 110 PHE A O 1
ATOM 897 N N . ASN A 1 111 ? -12.004 0.501 2.562 1.00 54.25 111 ASN A N 1
ATOM 898 C CA . ASN A 1 111 ? -11.512 -0.458 3.532 1.00 54.25 111 ASN A CA 1
ATOM 899 C C . ASN A 1 111 ? -11.289 0.234 4.873 1.00 54.25 111 ASN A C 1
ATOM 901 O O . ASN A 1 111 ? -11.693 -0.348 5.844 1.00 54.25 111 ASN A O 1
ATOM 905 N N . LEU A 1 112 ? -10.790 1.471 4.962 1.00 48.44 112 LEU A N 1
ATOM 906 C CA . LEU A 1 112 ? -10.673 2.265 6.197 1.00 48.44 112 LEU A CA 1
ATOM 907 C C . LEU A 1 112 ? -12.050 2.628 6.776 1.00 48.44 112 LEU A C 1
ATOM 909 O O . LEU A 1 112 ? -12.266 2.558 7.978 1.00 48.44 112 LEU A O 1
ATOM 913 N N . ARG A 1 113 ? -13.022 2.949 5.917 1.00 52.03 113 ARG A N 1
ATOM 914 C CA . ARG A 1 113 ? -14.430 3.178 6.279 1.00 52.03 113 ARG A CA 1
ATOM 915 C C . ARG A 1 113 ? -15.127 1.882 6.685 1.00 52.03 113 ARG A C 1
ATOM 917 O O . ARG A 1 113 ? -15.998 1.929 7.540 1.00 52.03 113 ARG A O 1
ATOM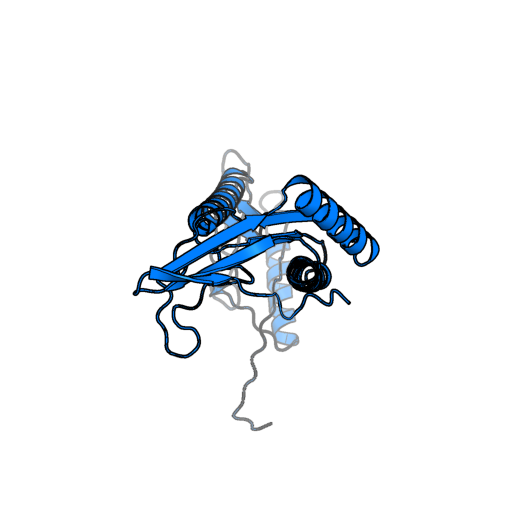 924 N N . ARG A 1 114 ? -14.738 0.739 6.115 1.00 42.69 114 ARG A N 1
ATOM 925 C CA . ARG A 1 114 ? -15.123 -0.613 6.542 1.00 42.69 114 ARG A CA 1
ATOM 926 C C . ARG A 1 114 ? -14.318 -1.082 7.738 1.00 42.69 114 ARG A C 1
ATOM 928 O O . ARG A 1 114 ? -14.851 -1.904 8.448 1.00 42.69 114 ARG A O 1
ATOM 935 N N . LEU A 1 115 ? -13.130 -0.531 7.982 1.00 40.72 115 LEU A N 1
ATOM 936 C CA . LEU A 1 115 ? -12.306 -0.627 9.183 1.00 40.72 115 LEU A CA 1
ATOM 937 C C . LEU A 1 115 ? -12.807 0.349 10.256 1.00 40.72 115 LEU A C 1
ATOM 939 O O . LEU A 1 115 ? -12.270 0.354 11.346 1.00 40.72 115 LEU A O 1
ATOM 943 N N . LYS A 1 116 ? -13.937 1.049 10.036 1.00 39.62 116 LYS A N 1
ATOM 944 C CA . LYS A 1 116 ? -14.919 1.231 11.121 1.00 39.62 116 LYS A CA 1
ATOM 945 C C . LYS A 1 116 ? -15.460 -0.121 11.652 1.00 39.62 116 LYS A C 1
ATOM 947 O O . LYS A 1 116 ? -16.198 -0.117 12.623 1.00 39.62 116 LYS A O 1
ATOM 952 N N . LYS A 1 117 ? -15.064 -1.251 11.047 1.00 44.53 117 LYS A N 1
ATOM 953 C CA . LYS A 1 117 ? -14.920 -2.616 11.591 1.00 44.53 117 LYS A CA 1
ATOM 954 C C . LYS A 1 117 ? -13.438 -3.051 11.487 1.00 44.53 117 LYS A C 1
ATOM 956 O O . LYS A 1 117 ? -13.038 -3.587 10.450 1.00 44.53 117 LYS A O 1
ATOM 961 N N . PRO A 1 118 ? -12.591 -2.700 12.458 1.00 39.50 118 PRO A N 1
ATOM 962 C CA . PRO A 1 118 ? -11.137 -2.773 12.328 1.00 39.50 118 PRO A CA 1
ATOM 963 C C . PRO A 1 118 ? -10.563 -4.200 12.294 1.00 39.50 118 PRO A C 1
ATOM 965 O O . PRO A 1 118 ? -11.029 -5.078 12.997 1.00 39.50 118 PRO A O 1
ATOM 968 N N . GLN A 1 119 ? -9.486 -4.405 11.530 1.00 32.84 119 GLN A N 1
ATOM 969 C CA . GLN A 1 119 ? -8.498 -5.458 11.764 1.00 32.84 119 GLN A CA 1
ATOM 970 C C . GLN A 1 119 ? -7.324 -4.769 12.464 1.00 32.84 119 GLN A C 1
ATOM 972 O O . GLN A 1 119 ? -6.401 -4.239 11.847 1.00 32.84 119 GLN A O 1
ATOM 977 N N . GLU A 1 120 ? -7.503 -4.646 13.771 1.00 44.06 120 GLU A N 1
ATOM 978 C CA . GLU A 1 120 ? -6.580 -4.113 14.765 1.00 44.06 120 GLU A CA 1
ATOM 979 C C . GLU A 1 120 ? -5.572 -5.201 15.187 1.00 44.06 120 GLU A C 1
ATOM 981 O O . GLU A 1 120 ? -5.765 -6.392 14.928 1.00 44.06 120 GLU A O 1
ATOM 986 N N . ALA A 1 121 ? -4.577 -4.832 15.999 1.00 37.72 121 ALA A N 1
ATOM 987 C CA . ALA A 1 121 ? -4.308 -5.663 17.173 1.00 37.72 121 ALA A CA 1
ATOM 988 C C . ALA A 1 121 ? -5.558 -5.574 18.064 1.00 37.72 121 ALA A C 1
ATOM 990 O O . ALA A 1 121 ? -5.627 -4.772 18.991 1.00 37.72 121 ALA A O 1
ATOM 991 N N . GLU A 1 122 ? -6.607 -6.278 17.643 1.00 37.66 122 GLU A N 1
ATOM 992 C CA . GLU A 1 122 ? -7.957 -6.082 18.139 1.00 37.66 122 GLU A CA 1
ATOM 993 C C . GLU A 1 122 ? -7.952 -6.615 19.559 1.00 37.66 122 GLU A C 1
ATOM 995 O O . GLU A 1 122 ? -7.823 -7.820 19.798 1.00 37.66 122 GLU A O 1
ATOM 1000 N N . GLY A 1 123 ? -8.093 -5.711 20.525 1.00 38.50 123 GLY A N 1
ATOM 1001 C CA . GLY A 1 123 ? -8.585 -6.059 21.848 1.00 38.50 123 GLY A CA 1
ATOM 1002 C C . GLY A 1 123 ? -10.046 -6.482 21.736 1.00 38.50 123 GLY A C 1
ATOM 1003 O O . GLY A 1 123 ? -10.898 -5.885 22.382 1.00 38.50 123 GLY A O 1
ATOM 1004 N N . THR A 1 124 ? -10.344 -7.459 20.872 1.00 39.50 124 THR A N 1
ATOM 1005 C CA . THR A 1 124 ? -11.688 -7.978 20.666 1.00 39.50 124 THR A CA 1
ATO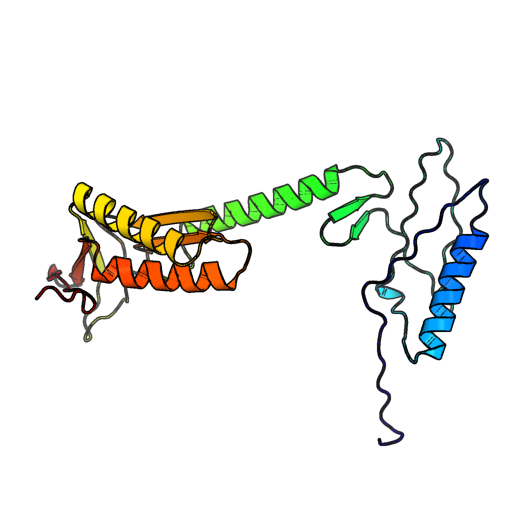M 1006 C C . THR A 1 124 ? -12.224 -8.430 22.005 1.00 39.50 124 THR A C 1
ATOM 1008 O O . THR A 1 124 ? -11.624 -9.210 22.754 1.00 39.50 124 THR A O 1
ATOM 1011 N N . THR A 1 125 ? -13.393 -7.905 22.307 1.00 42.22 125 THR A N 1
ATOM 1012 C CA . THR A 1 125 ? -14.177 -8.269 23.466 1.00 42.22 125 THR A CA 1
ATOM 1013 C C . THR A 1 125 ? -14.623 -9.719 23.257 1.00 42.22 125 THR A C 1
ATOM 1015 O O . THR A 1 125 ? -15.408 -10.034 22.362 1.00 42.22 125 THR A O 1
ATOM 1018 N N . ARG A 1 126 ? -14.023 -10.654 24.003 1.00 48.69 126 ARG A N 1
ATOM 1019 C CA . ARG A 1 126 ? -14.370 -12.081 23.910 1.00 48.69 126 ARG A CA 1
ATOM 1020 C C . ARG A 1 126 ? -15.809 -12.266 24.397 1.00 48.69 126 ARG A C 1
ATOM 1022 O O . ARG A 1 126 ? -16.189 -11.698 25.414 1.00 48.69 126 ARG A O 1
ATOM 1029 N N . ASN A 1 127 ? -16.590 -13.088 23.700 1.00 47.88 127 ASN A N 1
ATOM 1030 C CA . ASN A 1 127 ? -17.992 -13.364 24.047 1.00 47.88 127 ASN A CA 1
ATOM 1031 C C . ASN A 1 127 ? -18.167 -14.275 25.280 1.00 47.88 127 ASN A C 1
ATOM 1033 O O . ASN A 1 127 ? -19.294 -14.533 25.699 1.00 47.88 127 ASN A O 1
ATOM 1037 N N . SER A 1 128 ? -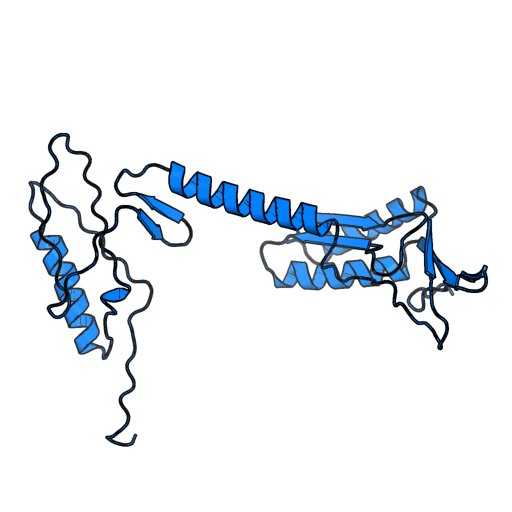17.068 -14.757 25.866 1.00 52.97 128 SER A N 1
ATOM 1038 C CA . SER A 1 128 ? -17.068 -15.592 27.064 1.00 52.97 128 SER A CA 1
ATOM 1039 C C . SER A 1 128 ? -15.861 -15.284 27.951 1.00 52.97 128 SER A C 1
ATOM 1041 O O . SER A 1 128 ? -14.723 -15.288 27.468 1.00 52.97 128 SER A O 1
ATOM 1043 N N . PHE A 1 129 ? -16.097 -15.093 29.248 1.00 53.19 129 PHE A N 1
ATOM 1044 C CA . PHE A 1 129 ? -15.058 -15.035 30.277 1.00 53.19 129 PHE A CA 1
ATOM 1045 C C . PHE A 1 129 ? -15.464 -15.957 31.435 1.00 53.19 129 PHE A C 1
ATOM 1047 O O . PHE A 1 129 ? -16.571 -15.832 31.947 1.00 53.19 129 PHE A O 1
ATOM 1054 N N . GLU A 1 130 ? -14.608 -16.918 31.807 1.00 56.41 130 GLU A N 1
ATOM 1055 C CA . GLU A 1 130 ? -14.865 -17.892 32.895 1.00 56.41 130 GLU A CA 1
ATOM 1056 C C . GLU A 1 130 ? -16.221 -18.631 32.796 1.00 56.41 130 GLU A C 1
ATOM 1058 O O . GLU A 1 130 ? -16.849 -18.951 33.798 1.00 56.41 130 GLU A O 1
ATOM 1063 N N . GLY A 1 131 ? -16.690 -18.910 31.573 1.00 58.38 131 GLY A N 1
ATOM 1064 C CA . GLY A 1 131 ? -17.961 -19.608 31.330 1.00 58.38 131 GLY A CA 1
ATOM 1065 C C . GLY A 1 131 ? -19.210 -18.717 31.362 1.00 58.38 131 GLY A C 1
ATOM 1066 O O . GLY A 1 131 ? -20.295 -19.200 31.053 1.00 58.38 131 GLY A O 1
ATOM 1067 N N . MET A 1 132 ? -19.067 -17.422 31.662 1.00 59.00 132 MET A N 1
ATOM 1068 C CA . MET A 1 132 ? -20.157 -16.443 31.622 1.00 59.00 132 MET A CA 1
ATOM 1069 C C . MET A 1 132 ? -20.160 -15.673 30.298 1.00 59.00 132 MET A C 1
ATOM 1071 O O . MET A 1 132 ? -19.106 -15.284 29.781 1.00 59.00 132 MET A O 1
ATOM 1075 N N . LYS A 1 133 ? -21.355 -15.443 29.744 1.00 67.31 133 LYS A N 1
ATOM 1076 C CA . LYS A 1 133 ? -21.554 -14.702 28.494 1.00 67.31 133 LYS A CA 1
ATOM 1077 C C . LYS A 1 133 ? -21.520 -13.199 28.768 1.00 67.31 133 LYS A C 1
ATOM 1079 O O . LYS A 1 133 ? -22.350 -12.671 29.509 1.00 67.31 133 LYS A O 1
ATOM 1084 N N . VAL A 1 134 ? -20.544 -12.523 28.171 1.00 63.22 134 VAL A N 1
ATOM 1085 C CA . VAL A 1 134 ? -20.422 -11.059 28.219 1.00 63.22 134 VAL A CA 1
ATOM 1086 C C . VAL A 1 134 ? -21.360 -10.482 27.165 1.00 63.22 134 VAL A C 1
ATOM 1088 O O . VAL A 1 134 ? -21.354 -10.947 26.025 1.00 63.22 134 VAL A O 1
ATOM 1091 N N . VAL A 1 135 ? -22.170 -9.491 27.536 1.00 69.75 135 VAL A N 1
ATOM 1092 C CA . VAL A 1 135 ? -23.132 -8.832 26.634 1.00 69.75 135 VAL A CA 1
ATOM 1093 C C . VAL A 1 135 ? -22.588 -7.500 26.126 1.00 69.75 135 VAL A C 1
ATOM 1095 O O . VAL A 1 135 ? -22.831 -7.133 24.977 1.00 69.75 135 VAL A O 1
ATOM 1098 N N . GLN A 1 136 ? -21.813 -6.791 26.951 1.00 68.44 136 GLN A N 1
ATOM 1099 C CA . GLN A 1 136 ? -21.300 -5.466 26.618 1.00 68.44 136 GLN A CA 1
ATOM 1100 C C . GLN A 1 136 ? -20.060 -5.119 27.445 1.00 68.44 136 GLN A C 1
ATOM 1102 O O . GLN A 1 136 ? -19.918 -5.584 28.578 1.00 68.44 136 GLN A O 1
ATOM 1107 N N . LEU A 1 137 ? -19.182 -4.275 26.894 1.00 73.88 137 LEU A N 1
ATOM 1108 C CA . LEU A 1 137 ? -18.119 -3.618 27.648 1.00 73.88 137 LEU A CA 1
ATOM 1109 C C . LEU A 1 137 ? -18.395 -2.125 27.814 1.00 73.88 137 LEU A C 1
ATOM 1111 O O . LEU A 1 137 ? -18.943 -1.480 26.924 1.00 73.88 137 LEU A O 1
ATOM 1115 N N . GLU A 1 138 ? -17.971 -1.572 28.940 1.00 72.12 138 GLU A N 1
ATOM 1116 C CA . GLU A 1 138 ? -18.018 -0.141 29.222 1.00 72.12 138 GLU A CA 1
ATOM 1117 C C . GLU A 1 138 ? -16.612 0.341 29.585 1.00 72.12 138 GLU A C 1
ATOM 1119 O O . GLU A 1 138 ? -15.925 -0.278 30.401 1.00 72.12 138 GLU A O 1
ATOM 1124 N N . TYR A 1 139 ? -16.166 1.407 28.923 1.00 76.62 139 TYR A N 1
ATOM 1125 C CA . TYR A 1 139 ? -14.842 1.986 29.122 1.00 76.62 139 TYR A CA 1
ATOM 1126 C C . TYR A 1 139 ? -14.944 3.378 29.725 1.00 76.62 139 TYR A C 1
ATOM 1128 O O . TYR A 1 139 ? -15.562 4.272 29.147 1.00 76.62 139 TYR A O 1
ATOM 1136 N N . GLU A 1 140 ? -14.262 3.587 30.841 1.00 72.25 140 GLU A N 1
ATOM 1137 C CA . GLU A 1 140 ? -14.129 4.895 31.472 1.00 72.25 140 GLU A CA 1
ATOM 1138 C C . GLU A 1 140 ? -12.666 5.320 31.467 1.00 72.25 140 GLU A C 1
ATOM 1140 O O . GLU A 1 140 ? -11.762 4.494 31.582 1.00 72.25 140 GLU A O 1
ATOM 1145 N N . ALA A 1 141 ? -12.419 6.618 31.321 1.00 80.38 141 ALA A N 1
ATOM 1146 C CA . ALA A 1 141 ? -11.072 7.161 31.379 1.00 80.38 141 ALA A CA 1
ATOM 1147 C C . ALA A 1 141 ? -11.083 8.560 31.975 1.00 80.38 141 ALA A C 1
ATOM 1149 O O . ALA A 1 141 ? -11.961 9.377 31.680 1.00 80.38 141 ALA A O 1
ATOM 1150 N N . TYR A 1 142 ? -10.037 8.872 32.736 1.00 79.94 142 TYR A N 1
ATOM 1151 C CA . TYR A 1 142 ? -9.742 10.253 33.078 1.00 79.94 142 TYR A CA 1
ATOM 1152 C C . TYR A 1 142 ? -9.007 10.904 31.901 1.00 79.94 142 TYR A C 1
ATOM 1154 O O . TYR A 1 142 ? -7.781 10.844 31.800 1.00 79.94 142 TYR A O 1
ATOM 1162 N N . ILE A 1 143 ? -9.785 11.489 30.982 1.00 81.50 143 ILE A N 1
ATOM 1163 C CA . ILE A 1 143 ? -9.325 11.941 29.656 1.00 81.50 143 ILE A CA 1
ATOM 1164 C C . ILE A 1 143 ? -8.034 12.780 29.716 1.00 81.50 143 ILE A C 1
ATOM 1166 O O . ILE A 1 143 ? -7.092 12.430 29.004 1.00 81.50 143 ILE A O 1
ATOM 1170 N N . PRO A 1 144 ? -7.903 13.814 30.575 1.00 84.44 144 PRO A N 1
ATOM 1171 C CA . PRO A 1 144 ? -6.686 14.628 30.615 1.00 84.44 144 PRO A CA 1
ATOM 1172 C C . PRO A 1 144 ? -5.421 13.827 30.957 1.00 84.44 144 PRO A C 1
ATOM 1174 O O . PRO A 1 144 ? -4.354 14.072 30.395 1.00 84.44 144 PRO A O 1
ATOM 1177 N N . MET A 1 145 ? -5.529 12.852 31.863 1.00 81.94 145 MET A N 1
ATOM 1178 C CA . MET A 1 145 ? -4.403 11.996 32.237 1.00 81.94 145 MET A CA 1
ATOM 1179 C C . MET A 1 145 ? -4.129 10.94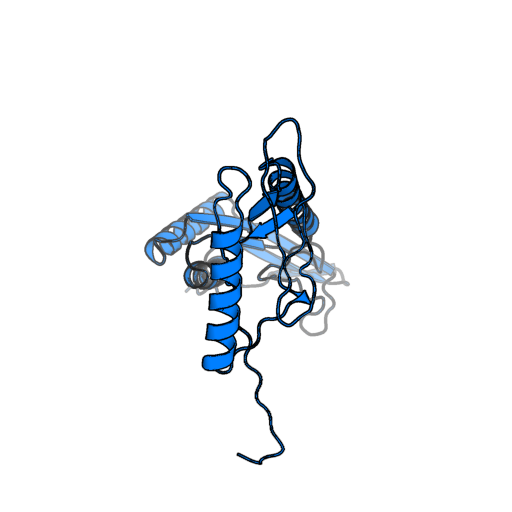1 31.168 1.00 81.94 145 MET A C 1
ATOM 1181 O O . MET A 1 145 ? -2.970 10.713 30.838 1.00 81.94 145 MET A O 1
ATOM 1185 N N . ALA A 1 146 ? -5.172 10.362 30.568 1.00 81.69 146 ALA A N 1
ATOM 1186 C CA . ALA A 1 146 ? -5.019 9.427 29.460 1.00 81.69 146 ALA A CA 1
ATOM 1187 C C . ALA A 1 146 ? -4.295 10.072 28.263 1.00 81.69 146 ALA A C 1
ATOM 1189 O O . ALA A 1 146 ? -3.364 9.487 27.713 1.00 81.69 146 ALA A O 1
ATOM 1190 N N . GLU A 1 147 ? -4.648 11.309 27.904 1.00 88.06 147 GLU A N 1
ATOM 1191 C CA . GLU A 1 147 ? -3.936 12.070 26.872 1.00 88.06 147 GLU A CA 1
ATOM 1192 C C . GLU A 1 147 ? -2.481 12.363 27.253 1.00 88.06 147 GLU A C 1
ATOM 1194 O O . GLU A 1 147 ? -1.593 12.299 26.400 1.00 88.06 147 GLU A O 1
ATOM 1199 N N . SER A 1 148 ? -2.225 12.686 28.524 1.00 89.25 148 SER A N 1
ATOM 1200 C CA . SER A 1 148 ? -0.874 12.933 29.036 1.00 89.25 148 SER A CA 1
ATOM 1201 C C . SER A 1 148 ? 0.010 11.686 28.931 1.00 89.25 148 SER A C 1
ATOM 1203 O O . SER A 1 148 ? 1.112 11.760 28.385 1.00 89.25 148 SER A O 1
ATOM 1205 N N . GLU A 1 149 ? -0.484 10.526 29.371 1.00 89.94 149 GLU A N 1
ATOM 1206 C CA . GLU A 1 149 ? 0.246 9.256 29.276 1.00 89.94 149 GLU A CA 1
ATOM 1207 C C . GLU A 1 149 ? 0.460 8.831 27.816 1.00 89.94 149 GLU A C 1
ATOM 1209 O O . GLU A 1 149 ? 1.567 8.442 27.441 1.00 89.94 149 GLU A O 1
ATOM 1214 N N . LEU A 1 150 ? -0.539 9.006 26.942 1.00 90.38 150 LEU A N 1
ATOM 1215 C CA . LEU A 1 150 ? -0.380 8.750 25.506 1.00 90.38 150 LEU A CA 1
ATOM 1216 C C . LEU A 1 150 ? 0.716 9.622 24.874 1.00 90.38 150 LEU A C 1
ATOM 1218 O O . LEU A 1 150 ? 1.497 9.132 24.059 1.00 90.38 150 LEU A O 1
ATOM 1222 N N . ARG A 1 151 ? 0.840 10.897 25.270 1.00 94.19 151 ARG A N 1
ATOM 1223 C CA . ARG A 1 151 ? 1.930 11.769 24.789 1.00 94.19 151 ARG A CA 1
ATOM 1224 C C . ARG A 1 151 ? 3.310 11.263 25.210 1.00 94.19 151 ARG A C 1
ATOM 1226 O O . ARG A 1 151 ? 4.250 11.379 24.417 1.00 94.19 151 ARG A O 1
ATOM 1233 N N . LYS A 1 152 ? 3.446 10.687 26.409 1.00 95.12 152 LYS A N 1
ATOM 1234 C CA . LYS A 1 152 ? 4.702 10.050 26.843 1.00 95.12 152 LYS A CA 1
ATOM 1235 C C . LYS A 1 152 ? 5.036 8.858 25.951 1.00 95.12 152 LYS A C 1
ATOM 1237 O O . LYS A 1 152 ? 6.128 8.815 25.397 1.00 95.12 152 LYS A O 1
ATOM 1242 N N . ILE A 1 153 ? 4.054 7.992 25.685 1.00 94.31 153 ILE A N 1
ATOM 1243 C CA . ILE A 1 153 ? 4.209 6.849 24.769 1.00 94.31 153 ILE A CA 1
ATOM 1244 C C . ILE A 1 153 ? 4.661 7.315 23.376 1.00 94.31 153 ILE A C 1
ATOM 1246 O O . ILE A 1 153 ? 5.579 6.739 22.796 1.00 94.31 153 ILE A O 1
ATOM 1250 N N . TYR A 1 154 ? 4.075 8.388 22.833 1.00 93.56 154 TYR A N 1
ATOM 1251 C CA . TYR A 1 154 ? 4.488 8.921 21.527 1.00 93.56 154 TYR A CA 1
ATOM 1252 C C . TYR A 1 154 ? 5.927 9.434 21.529 1.00 93.56 154 TYR A C 1
ATOM 1254 O O . TYR A 1 154 ? 6.645 9.263 20.542 1.00 93.56 154 TYR A O 1
ATOM 1262 N N . THR A 1 155 ? 6.335 10.069 22.625 1.00 95.88 155 THR A N 1
ATOM 1263 C CA . THR A 1 155 ? 7.696 10.580 22.803 1.00 95.88 155 THR A CA 1
ATOM 1264 C C . THR A 1 155 ? 8.690 9.422 22.847 1.00 95.88 155 THR A C 1
ATOM 1266 O O . THR A 1 155 ? 9.672 9.432 22.105 1.00 95.88 155 THR A O 1
ATOM 1269 N N . ASP A 1 156 ? 8.379 8.374 23.609 1.00 96.25 156 ASP A N 1
ATOM 1270 C CA . ASP A 1 156 ? 9.212 7.177 23.726 1.00 96.25 156 ASP A CA 1
ATOM 1271 C C . ASP A 1 156 ? 9.314 6.408 22.405 1.00 96.25 156 ASP A C 1
ATOM 1273 O O . ASP A 1 156 ? 10.404 5.985 22.014 1.00 96.25 156 ASP A O 1
ATOM 1277 N N . ILE A 1 157 ? 8.207 6.276 21.665 1.00 95.94 157 ILE A N 1
ATOM 1278 C CA . ILE A 1 157 ? 8.204 5.656 20.332 1.00 95.94 157 ILE A CA 1
ATOM 1279 C C . ILE A 1 157 ? 9.113 6.431 19.379 1.00 95.94 157 ILE A C 1
ATOM 1281 O O . ILE A 1 157 ? 9.916 5.824 18.672 1.00 95.94 157 ILE A O 1
ATOM 1285 N N . ARG A 1 158 ? 9.024 7.766 19.361 1.00 95.25 158 ARG A N 1
ATOM 1286 C CA . ARG A 1 158 ? 9.870 8.594 18.487 1.00 95.25 158 ARG A CA 1
ATOM 1287 C C . ARG A 1 158 ? 11.346 8.545 18.882 1.00 95.25 158 ARG A C 1
ATOM 1289 O O . ARG A 1 158 ? 12.194 8.652 18.002 1.00 95.25 158 ARG A O 1
ATOM 1296 N N . ALA A 1 159 ? 11.652 8.358 20.165 1.00 96.06 159 ALA A N 1
ATOM 1297 C CA . ALA A 1 159 ? 13.022 8.186 20.639 1.00 96.06 159 ALA A CA 1
ATOM 1298 C C . ALA A 1 159 ? 13.604 6.815 20.249 1.00 96.06 159 ALA A C 1
ATOM 1300 O O . ALA A 1 159 ? 14.750 6.734 19.814 1.00 96.06 159 ALA A O 1
ATOM 1301 N N . ARG A 1 160 ? 12.814 5.740 20.375 1.00 96.12 160 ARG A N 1
ATOM 1302 C CA . ARG A 1 160 ? 13.238 4.362 20.063 1.00 96.12 160 ARG A CA 1
ATOM 1303 C C . ARG A 1 160 ? 13.302 4.078 18.563 1.00 96.12 160 ARG A C 1
ATOM 1305 O O . ARG A 1 160 ? 14.225 3.404 18.114 1.00 96.12 160 ARG A O 1
ATOM 1312 N N . TRP A 1 161 ? 12.354 4.612 17.793 1.00 96.88 161 TRP A N 1
ATOM 1313 C CA . TRP A 1 161 ? 12.274 4.446 16.341 1.00 96.88 161 TRP A CA 1
ATOM 1314 C C . TRP A 1 161 ? 12.214 5.816 15.640 1.00 96.88 161 TRP A C 1
ATOM 1316 O O . TRP A 1 161 ? 11.134 6.270 15.248 1.00 96.88 161 TRP A O 1
ATOM 1326 N N . PRO A 1 162 ? 13.368 6.478 15.413 1.00 93.69 162 PRO A N 1
ATOM 1327 C CA . PRO A 1 162 ? 13.426 7.809 14.790 1.00 93.69 162 PRO A CA 1
ATOM 1328 C C . PRO A 1 162 ? 12.851 7.874 13.366 1.00 93.69 162 PRO A C 1
ATOM 1330 O O . PRO A 1 162 ? 12.535 8.947 12.857 1.00 93.69 162 PRO A O 1
ATOM 1333 N N . THR A 1 163 ? 12.714 6.726 12.703 1.00 89.31 163 THR A N 1
ATOM 1334 C CA . THR A 1 163 ? 12.152 6.585 11.354 1.00 89.31 163 THR A CA 1
ATOM 1335 C C . THR A 1 163 ? 10.620 6.691 11.331 1.00 89.31 163 THR A C 1
ATOM 1337 O O . THR A 1 163 ? 10.032 6.850 10.258 1.00 89.31 163 THR A O 1
ATOM 1340 N N . VAL A 1 164 ? 9.949 6.614 12.486 1.00 86.44 164 VAL A N 1
ATOM 1341 C CA . VAL A 1 164 ? 8.489 6.718 12.595 1.00 86.44 164 VAL A CA 1
ATOM 1342 C C . VAL A 1 164 ? 8.015 8.123 12.212 1.00 86.44 164 VAL A C 1
ATOM 1344 O O . VAL A 1 164 ? 8.398 9.132 12.804 1.00 86.44 164 VAL A O 1
ATOM 1347 N N . ARG A 1 165 ? 7.118 8.194 11.225 1.00 82.81 165 ARG A N 1
ATOM 1348 C CA . ARG A 1 165 ? 6.561 9.450 10.700 1.00 82.81 165 ARG A CA 1
ATOM 1349 C C . ARG A 1 165 ? 5.288 9.859 11.439 1.00 82.81 165 ARG A C 1
ATOM 1351 O O . ARG A 1 165 ? 5.239 10.923 12.064 1.00 82.81 165 ARG A O 1
ATOM 1358 N N . HIS A 1 166 ? 4.280 8.992 11.401 1.00 82.62 166 HIS A N 1
ATOM 1359 C CA . HIS A 1 166 ? 2.944 9.241 11.935 1.00 82.62 166 HIS A CA 1
ATOM 1360 C C . HIS A 1 166 ? 2.574 8.179 12.970 1.00 82.62 166 HIS A C 1
ATOM 1362 O O . HIS A 1 166 ? 2.901 7.005 12.797 1.00 82.62 166 HIS A O 1
ATOM 1368 N N . ILE A 1 167 ? 1.890 8.617 14.027 1.00 84.38 167 ILE A N 1
ATOM 1369 C CA . ILE A 1 167 ? 1.341 7.791 15.105 1.00 84.38 167 ILE A CA 1
ATOM 1370 C C . ILE A 1 167 ? -0.113 8.230 15.284 1.00 84.38 167 ILE A C 1
ATOM 1372 O O . ILE A 1 167 ? -0.386 9.427 15.375 1.00 84.38 167 ILE A O 1
ATOM 1376 N N . CYS A 1 168 ? -1.033 7.276 15.305 1.00 84.81 168 CYS A N 1
ATOM 1377 C CA . CYS A 1 168 ? -2.459 7.480 15.503 1.00 84.81 168 CYS A CA 1
ATOM 1378 C C . CYS A 1 168 ? -2.942 6.457 16.532 1.00 84.81 168 CYS A C 1
ATOM 1380 O O . CYS A 1 168 ? -2.764 5.258 16.329 1.00 84.81 168 CYS A O 1
ATOM 1382 N N . VAL A 1 169 ? -3.524 6.931 17.632 1.00 81.88 169 VAL A N 1
ATOM 1383 C CA . VAL A 1 169 ? -4.133 6.085 18.661 1.00 81.88 169 VAL A CA 1
ATOM 1384 C C . VAL A 1 169 ? -5.512 6.638 18.973 1.00 81.88 169 VAL A C 1
ATOM 1386 O O . VAL A 1 169 ? -5.657 7.817 19.291 1.00 81.88 169 VAL A O 1
ATOM 1389 N N . HIS A 1 170 ? -6.521 5.781 18.883 1.00 82.38 170 HIS A N 1
ATOM 1390 C CA . HIS A 1 170 ? -7.891 6.096 19.258 1.00 82.38 170 HIS A CA 1
ATOM 1391 C C . HIS A 1 170 ? -8.411 5.019 20.194 1.00 82.38 170 HIS A C 1
ATOM 1393 O O . HIS A 1 170 ? -8.380 3.843 19.851 1.00 82.38 170 HIS A O 1
ATOM 1399 N N . HIS A 1 171 ? -8.935 5.424 21.344 1.00 79.25 171 HIS A N 1
ATOM 1400 C CA . HIS A 1 171 ? -9.598 4.525 22.279 1.00 79.25 171 HIS A CA 1
ATOM 1401 C C . HIS A 1 171 ? -11.054 4.962 22.440 1.00 79.25 171 HIS A C 1
ATOM 1403 O O . HIS A 1 171 ? -11.320 6.133 22.713 1.00 79.25 171 HIS A O 1
ATOM 1409 N N . ARG A 1 172 ? -12.006 4.042 22.243 1.00 79.81 172 ARG A N 1
ATOM 1410 C CA . ARG A 1 172 ? -13.431 4.312 22.480 1.00 79.81 172 ARG A CA 1
ATOM 1411 C C . ARG A 1 172 ? -13.678 4.418 23.986 1.00 79.81 172 ARG A C 1
ATOM 1413 O O . ARG A 1 172 ? -13.096 3.658 24.757 1.00 79.81 172 ARG A O 1
ATOM 1420 N N . LEU A 1 173 ? -14.539 5.346 24.387 1.00 76.94 173 LEU A N 1
ATOM 1421 C CA . LEU A 1 173 ? -15.048 5.471 25.754 1.00 76.94 173 LEU A CA 1
ATOM 1422 C C . LEU A 1 173 ? -16.559 5.229 25.754 1.00 76.94 173 LEU A C 1
ATOM 1424 O O . LEU A 1 173 ? -17.214 5.363 24.718 1.00 76.94 173 LEU A O 1
ATOM 1428 N N . GLY A 1 174 ? -17.099 4.884 26.917 1.00 79.44 174 GLY A N 1
ATOM 1429 C CA . GLY A 1 174 ? -18.485 4.481 27.093 1.00 79.44 174 GLY A CA 1
ATOM 1430 C C . GLY A 1 174 ? -18.742 3.060 26.600 1.00 79.44 174 GLY A C 1
ATOM 1431 O O . GLY A 1 174 ? -17.889 2.176 26.693 1.00 79.44 174 GLY A O 1
ATOM 1432 N N . VAL A 1 175 ? -19.950 2.847 26.092 1.00 76.06 175 VAL A N 1
ATOM 1433 C CA . VAL A 1 175 ? -20.466 1.533 25.711 1.00 76.06 175 VAL A CA 1
ATOM 1434 C C . VAL A 1 175 ? -19.843 1.026 24.408 1.00 76.06 175 VAL A C 1
ATOM 1436 O O . VAL A 1 175 ? -19.968 1.653 23.355 1.00 76.06 175 VAL A O 1
ATOM 1439 N N . VAL A 1 176 ? -19.238 -0.161 24.467 1.00 71.94 176 VAL A N 1
ATOM 1440 C CA . VAL A 1 176 ? -18.697 -0.894 23.320 1.00 71.94 176 VAL A CA 1
ATOM 1441 C C . VAL A 1 176 ? -19.366 -2.275 23.251 1.00 71.94 176 VAL A C 1
ATOM 1443 O O . VAL A 1 176 ? -19.189 -3.091 24.163 1.00 71.94 176 VAL A O 1
ATOM 1446 N N . PRO A 1 177 ? -20.149 -2.559 22.192 1.00 70.06 177 PRO A N 1
ATOM 1447 C CA . PRO A 1 177 ? -20.747 -3.874 21.990 1.00 70.06 177 PRO A CA 1
ATOM 1448 C C . PRO A 1 177 ? -19.704 -4.993 21.906 1.00 70.06 177 PRO A C 1
ATOM 1450 O O . PRO A 1 177 ? -18.540 -4.781 21.560 1.00 70.06 177 PRO A O 1
ATOM 1453 N N . VAL A 1 178 ? -20.124 -6.222 22.192 1.00 66.88 178 VAL A N 1
ATOM 1454 C CA . VAL A 1 178 ? -19.249 -7.385 22.003 1.00 66.88 178 VAL A CA 1
ATOM 1455 C C . VAL A 1 178 ? -18.927 -7.547 20.515 1.00 66.88 178 VAL A C 1
ATOM 1457 O O . VAL A 1 178 ? -19.777 -7.263 19.676 1.00 66.88 178 VAL A O 1
ATOM 1460 N N . THR A 1 179 ? -17.713 -7.994 20.180 1.00 63.34 179 THR A N 1
ATOM 1461 C CA . THR A 1 179 ? -17.153 -8.065 18.809 1.00 63.34 179 THR A CA 1
ATOM 1462 C C . THR A 1 179 ? -16.852 -6.723 18.139 1.00 63.34 179 THR A C 1
ATOM 1464 O O . THR A 1 179 ? -16.432 -6.699 16.986 1.00 63.34 179 THR A O 1
ATOM 1467 N N . GLU A 1 180 ? -17.005 -5.613 18.861 1.00 63.47 180 GLU A N 1
ATOM 1468 C CA . GLU A 1 180 ? -16.536 -4.307 18.419 1.00 63.47 180 GLU A CA 1
ATOM 1469 C C . GLU A 1 180 ? -15.166 -3.986 19.021 1.00 63.47 180 GLU A C 1
ATOM 1471 O O . GLU A 1 180 ? -14.884 -4.206 20.200 1.00 63.47 180 GLU A O 1
ATOM 1476 N N . ALA A 1 181 ? -14.333 -3.413 18.174 1.00 63.00 181 ALA A N 1
ATOM 1477 C CA . ALA A 1 181 ? -13.055 -2.810 18.486 1.00 63.00 181 ALA A CA 1
ATOM 1478 C C . ALA A 1 181 ? -13.130 -1.717 19.570 1.00 63.00 181 ALA A C 1
ATOM 1480 O O . ALA A 1 181 ? -13.904 -0.768 19.438 1.00 63.00 181 ALA A O 1
ATOM 1481 N N . SER A 1 182 ? -12.286 -1.775 20.602 1.00 71.25 182 SER A N 1
ATOM 1482 C CA . SER A 1 182 ? -12.202 -0.721 21.629 1.00 71.25 182 SER A CA 1
ATOM 1483 C C . SER A 1 182 ? -11.036 0.248 21.420 1.00 71.25 182 SER A C 1
ATOM 1485 O O . SER A 1 182 ? -11.100 1.378 21.904 1.00 71.25 182 SER A O 1
ATOM 1487 N N . VAL A 1 183 ? -9.977 -0.164 20.713 1.00 76.50 183 VAL A N 1
ATOM 1488 C CA . VAL A 1 183 ? -8.740 0.614 20.568 1.00 76.50 183 VAL A CA 1
ATOM 1489 C C . VAL A 1 183 ? -8.073 0.382 19.214 1.00 76.50 183 VAL A C 1
ATOM 1491 O O . VAL A 1 183 ? -7.711 -0.734 18.869 1.00 76.50 183 VAL A O 1
ATOM 1494 N N . ILE A 1 184 ? -7.828 1.465 18.480 1.00 75.44 184 ILE A N 1
ATOM 1495 C CA . ILE A 1 184 ? -7.123 1.460 17.196 1.00 75.44 184 ILE A CA 1
ATOM 1496 C C . ILE A 1 184 ? -5.754 2.102 17.380 1.00 75.44 184 ILE A C 1
ATOM 1498 O O . ILE A 1 184 ? -5.656 3.215 17.899 1.00 75.44 184 ILE A O 1
ATOM 1502 N N . ILE A 1 185 ? -4.710 1.434 16.886 1.00 78.25 185 ILE A N 1
ATOM 1503 C CA . ILE A 1 185 ? -3.342 1.958 16.829 1.00 78.25 185 ILE A CA 1
ATOM 1504 C C . ILE A 1 185 ? -2.805 1.812 15.405 1.00 78.25 185 ILE A C 1
ATOM 1506 O O . ILE A 1 185 ? -2.826 0.724 14.833 1.00 78.25 185 ILE A O 1
ATOM 1510 N N . GLY A 1 186 ? -2.302 2.907 14.837 1.00 76.38 186 GLY A N 1
ATOM 1511 C CA . GLY A 1 186 ? -1.660 2.944 13.527 1.00 76.38 186 GLY A CA 1
ATOM 1512 C C . GLY A 1 186 ? -0.359 3.737 13.567 1.00 76.38 186 GLY A C 1
ATOM 1513 O O . GLY A 1 186 ? -0.346 4.894 13.985 1.00 76.38 186 GLY A O 1
ATOM 1514 N N . ILE A 1 187 ? 0.738 3.127 13.115 1.00 84.88 187 ILE A N 1
ATOM 1515 C CA . ILE A 1 187 ? 2.065 3.756 13.079 1.00 84.88 187 ILE A CA 1
ATOM 1516 C C . ILE A 1 187 ? 2.692 3.542 11.703 1.00 84.88 187 ILE A C 1
ATOM 1518 O O . ILE A 1 187 ? 2.689 2.431 11.178 1.00 84.88 187 ILE A O 1
ATOM 1522 N N . SER A 1 188 ? 3.238 4.608 11.113 1.00 78.38 188 SER A N 1
ATOM 1523 C CA . SER A 1 188 ? 3.876 4.565 9.792 1.00 78.38 188 SER A CA 1
ATOM 1524 C C . SER A 1 188 ? 5.377 4.839 9.878 1.00 78.38 188 SER A C 1
ATOM 1526 O O . SER A 1 188 ? 5.780 5.842 10.473 1.00 78.38 188 SER A O 1
ATOM 1528 N N . SER A 1 189 ? 6.187 4.053 9.178 1.00 78.56 189 SER A N 1
ATOM 1529 C CA . SER A 1 189 ? 7.633 4.257 9.016 1.00 78.56 189 SER A CA 1
ATOM 1530 C C . SER A 1 189 ? 8.082 3.851 7.598 1.00 78.56 189 SER A C 1
ATOM 1532 O O . SER A 1 189 ? 7.382 3.093 6.924 1.00 78.56 189 SER A O 1
ATOM 1534 N N . PRO A 1 190 ? 9.246 4.329 7.113 1.00 78.50 190 PRO A N 1
ATOM 1535 C CA . PRO A 1 190 ? 9.861 3.865 5.866 1.00 78.50 190 PRO A CA 1
ATOM 1536 C C . PRO A 1 190 ? 10.185 2.365 5.858 1.00 78.50 190 PRO A C 1
ATOM 1538 O O . PRO A 1 190 ? 10.090 1.716 4.818 1.00 78.50 190 PRO A O 1
ATOM 1541 N N . HIS A 1 191 ? 10.560 1.806 7.011 1.00 79.50 191 HIS A N 1
ATOM 1542 C CA . HIS A 1 191 ? 10.902 0.395 7.158 1.00 79.50 191 HIS A CA 1
ATOM 1543 C C . HIS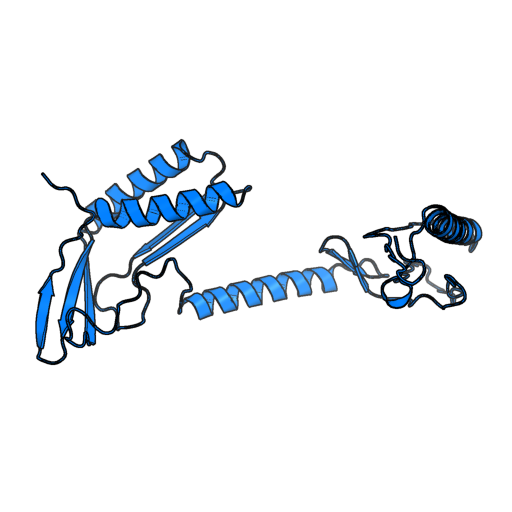 A 1 191 ? 9.823 -0.332 7.954 1.00 79.50 191 HIS A C 1
ATOM 1545 O O . HIS A 1 191 ? 9.582 -0.009 9.115 1.00 79.50 191 HIS A O 1
ATOM 1551 N N . ARG A 1 192 ? 9.213 -1.361 7.347 1.00 74.12 192 ARG A N 1
ATOM 1552 C CA . ARG A 1 192 ? 8.096 -2.121 7.943 1.00 74.12 192 ARG A CA 1
ATOM 1553 C C . ARG A 1 192 ? 8.380 -2.667 9.348 1.00 74.12 192 ARG A C 1
ATOM 1555 O O . ARG A 1 192 ? 7.454 -2.816 10.137 1.00 74.12 192 ARG A O 1
ATOM 1562 N N . ARG A 1 193 ? 9.644 -2.995 9.643 1.00 82.38 193 ARG A N 1
ATOM 1563 C CA . ARG A 1 193 ? 10.061 -3.550 10.934 1.00 82.38 193 ARG A CA 1
ATOM 1564 C C . ARG A 1 193 ? 9.773 -2.560 12.061 1.00 82.38 193 ARG A C 1
ATOM 1566 O O . ARG A 1 193 ? 9.069 -2.912 12.997 1.00 82.38 193 ARG A O 1
ATOM 1573 N N . ASP A 1 194 ? 10.208 -1.318 11.884 1.00 84.94 194 ASP A N 1
ATOM 1574 C CA . ASP A 1 194 ? 10.050 -0.247 12.866 1.00 84.94 194 ASP A CA 1
ATOM 1575 C C . ASP A 1 194 ? 8.572 0.028 13.168 1.00 84.94 194 ASP A C 1
ATOM 1577 O O . ASP A 1 194 ? 8.196 0.170 14.325 1.00 84.94 194 ASP A O 1
ATOM 1581 N N . SER A 1 195 ? 7.701 0.034 12.148 1.00 77.44 195 SER A N 1
ATOM 1582 C CA . SER A 1 195 ? 6.260 0.231 12.358 1.00 77.44 195 SER A CA 1
ATOM 1583 C C . SER A 1 195 ? 5.617 -0.921 13.126 1.00 77.44 195 SER A C 1
ATOM 1585 O O . SER A 1 195 ? 4.770 -0.676 13.976 1.00 77.44 195 SER A O 1
ATOM 1587 N N . LEU A 1 196 ? 6.003 -2.169 12.845 1.00 80.38 196 LEU A N 1
ATOM 1588 C CA . LEU A 1 196 ? 5.416 -3.340 13.503 1.00 80.38 196 LEU A CA 1
ATOM 1589 C C . LEU A 1 196 ? 5.853 -3.432 14.970 1.00 80.38 196 LEU A C 1
ATOM 1591 O O . LEU A 1 196 ? 5.013 -3.631 15.845 1.00 80.38 196 LEU A O 1
ATOM 1595 N N . GLU A 1 197 ? 7.144 -3.232 15.240 1.00 90.38 197 GLU A N 1
ATOM 1596 C CA . GLU A 1 197 ? 7.684 -3.222 16.604 1.00 90.38 197 GLU A CA 1
ATOM 1597 C C . GLU A 1 197 ? 7.109 -2.056 17.426 1.00 90.38 197 GLU A C 1
ATOM 1599 O O . GLU A 1 197 ? 6.706 -2.250 18.574 1.00 90.38 197 GLU A O 1
ATOM 1604 N N . ALA A 1 198 ? 6.978 -0.867 16.825 1.00 87.94 198 ALA A N 1
ATOM 1605 C CA . ALA A 1 198 ? 6.382 0.289 17.488 1.00 87.94 198 ALA A CA 1
ATOM 1606 C C . ALA A 1 198 ? 4.891 0.093 17.809 1.00 87.94 198 ALA A C 1
ATOM 1608 O O . ALA A 1 198 ? 4.446 0.526 18.871 1.00 87.94 198 ALA A O 1
ATOM 1609 N N . VAL A 1 199 ? 4.107 -0.549 16.927 1.00 88.31 199 VAL A N 1
ATOM 1610 C CA . VAL A 1 199 ? 2.681 -0.835 17.194 1.00 88.31 199 VAL A CA 1
ATOM 1611 C C . VAL A 1 199 ? 2.540 -1.777 18.383 1.00 88.31 199 VAL A C 1
ATOM 1613 O O . VAL A 1 199 ? 1.738 -1.497 19.273 1.00 88.31 199 VAL A O 1
ATOM 1616 N N . GLN A 1 200 ? 3.340 -2.849 18.420 1.00 86.81 200 GLN A N 1
ATOM 1617 C CA . GLN A 1 200 ? 3.342 -3.802 19.529 1.00 86.81 200 GLN A CA 1
ATOM 1618 C C . GLN A 1 200 ? 3.698 -3.108 20.850 1.00 86.81 200 GLN A C 1
ATOM 1620 O O . GLN A 1 200 ? 2.961 -3.202 21.827 1.00 86.81 200 GLN A O 1
ATOM 1625 N N . TYR A 1 201 ? 4.776 -2.321 20.856 1.00 92.31 201 TYR A N 1
ATOM 1626 C CA . TYR A 1 201 ? 5.163 -1.543 22.030 1.00 92.31 201 TYR A CA 1
ATOM 1627 C C . TYR A 1 201 ? 4.061 -0.570 22.479 1.00 92.31 201 TYR A C 1
ATOM 1629 O O . TYR A 1 201 ? 3.799 -0.433 23.674 1.00 92.31 201 TYR A O 1
ATOM 1637 N N . CYS A 1 202 ? 3.395 0.093 21.531 1.00 90.06 202 CYS A N 1
ATOM 1638 C CA . CYS A 1 202 ? 2.344 1.057 21.825 1.00 90.06 202 CYS A CA 1
ATOM 1639 C C . CYS A 1 202 ? 1.124 0.408 22.489 1.00 90.06 202 CYS A C 1
ATOM 1641 O O . CYS A 1 202 ? 0.613 0.974 23.452 1.00 90.06 202 CYS A O 1
ATOM 1643 N N . ILE A 1 203 ? 0.647 -0.746 21.998 1.00 88.12 203 ILE A N 1
ATOM 1644 C CA . ILE A 1 203 ? -0.525 -1.414 22.590 1.00 88.12 203 ILE A CA 1
ATOM 1645 C C . ILE A 1 203 ? -0.223 -1.951 23.990 1.00 88.12 203 ILE A C 1
ATOM 1647 O O . ILE A 1 203 ? -1.044 -1.774 24.889 1.00 88.12 203 ILE A O 1
ATOM 1651 N N . ASP A 1 204 ? 0.956 -2.544 24.188 1.00 88.00 204 ASP A N 1
ATOM 1652 C CA . ASP A 1 204 ? 1.355 -3.115 25.478 1.00 88.00 204 ASP A CA 1
ATOM 1653 C C . ASP A 1 204 ? 1.548 -2.008 26.524 1.00 88.00 204 ASP A C 1
ATOM 1655 O O . ASP A 1 204 ? 1.039 -2.090 27.641 1.00 88.00 204 ASP A O 1
ATOM 1659 N N . THR A 1 205 ? 2.212 -0.911 26.141 1.00 90.69 205 THR A N 1
ATOM 1660 C CA . THR A 1 205 ? 2.419 0.228 27.048 1.00 90.69 205 THR A CA 1
ATOM 1661 C C . THR A 1 205 ? 1.099 0.927 27.361 1.00 90.69 205 THR A C 1
ATOM 1663 O O . THR A 1 205 ? 0.852 1.258 28.515 1.00 90.69 205 THR A O 1
ATOM 1666 N N . LEU A 1 206 ? 0.215 1.098 26.368 1.00 88.38 206 LEU A N 1
ATOM 1667 C CA . LEU A 1 206 ? -1.095 1.718 26.571 1.00 88.38 206 LEU A CA 1
ATOM 1668 C C . LEU A 1 206 ? -1.893 0.990 27.651 1.00 88.38 206 LEU A C 1
ATOM 1670 O O . LEU A 1 206 ? -2.406 1.627 28.567 1.00 88.38 206 LEU A O 1
ATOM 1674 N N . LYS A 1 207 ? -1.980 -0.337 27.560 1.00 84.50 207 LYS A N 1
ATOM 1675 C CA . LYS A 1 207 ? -2.732 -1.147 28.522 1.00 84.50 207 LYS A CA 1
ATOM 1676 C C . LYS A 1 207 ? -2.096 -1.177 29.916 1.00 84.50 207 LYS A C 1
ATOM 1678 O O . LYS A 1 207 ? -2.821 -1.345 30.896 1.00 84.50 207 LYS A O 1
ATOM 1683 N N . GLY A 1 208 ? -0.776 -1.013 30.012 1.00 81.44 208 GLY A N 1
ATOM 1684 C CA . GLY A 1 208 ? -0.055 -1.001 31.287 1.00 81.44 208 GLY A CA 1
ATOM 1685 C C . GLY A 1 208 ? -0.012 0.357 31.997 1.00 81.44 208 GLY A C 1
ATOM 1686 O O . GLY A 1 208 ? 0.115 0.388 33.220 1.00 81.44 208 GLY A O 1
ATOM 1687 N N . THR A 1 209 ? -0.095 1.479 31.272 1.00 83.88 209 THR A N 1
ATOM 1688 C CA . THR A 1 209 ? 0.140 2.814 31.860 1.00 83.88 209 THR A CA 1
ATOM 1689 C C . THR A 1 209 ? -1.014 3.796 31.706 1.00 83.88 209 THR A C 1
ATOM 1691 O O . THR A 1 209 ? -1.164 4.685 32.545 1.00 83.88 209 THR A O 1
ATOM 1694 N N . VAL A 1 210 ? -1.840 3.671 30.664 1.00 85.50 210 VAL A N 1
ATOM 1695 C CA . VAL A 1 210 ? -2.891 4.656 30.388 1.00 85.50 210 VAL A CA 1
ATOM 1696 C C . VAL A 1 210 ? -4.119 4.327 31.248 1.00 85.50 210 VAL A C 1
ATOM 1698 O O . VAL A 1 210 ? -4.624 3.205 31.175 1.00 85.50 210 VAL A O 1
ATOM 1701 N N . PRO A 1 211 ? -4.635 5.280 32.051 1.00 81.62 211 PRO A N 1
ATOM 1702 C CA . PRO A 1 211 ? -5.754 5.050 32.965 1.00 81.62 211 PRO A CA 1
ATOM 1703 C C . PRO A 1 211 ? -7.087 4.977 32.207 1.00 81.62 211 PRO A C 1
ATOM 1705 O O . PRO A 1 211 ? -7.867 5.934 32.169 1.00 81.62 211 PRO A O 1
ATOM 1708 N N . ILE A 1 212 ? -7.317 3.831 31.569 1.00 80.44 212 ILE A N 1
ATOM 1709 C CA . ILE A 1 212 ? -8.567 3.460 30.911 1.00 80.44 212 ILE A CA 1
ATOM 1710 C C . ILE A 1 212 ? -9.053 2.165 31.553 1.00 80.44 212 ILE A C 1
ATOM 1712 O O . ILE A 1 212 ? -8.412 1.118 31.443 1.00 80.44 212 ILE A O 1
ATOM 1716 N N . TRP A 1 213 ? -10.192 2.241 32.227 1.00 79.75 213 TRP A N 1
ATOM 1717 C CA . TRP A 1 213 ? -10.776 1.127 32.957 1.00 79.75 213 TRP A CA 1
ATOM 1718 C C . TRP A 1 213 ? -11.848 0.449 32.123 1.00 79.75 213 TRP A C 1
ATOM 1720 O O . TRP A 1 213 ? -12.657 1.106 31.469 1.00 79.75 213 TRP A O 1
ATOM 1730 N N . LYS A 1 214 ? -11.855 -0.883 32.168 1.00 82.31 214 LYS A N 1
ATOM 1731 C CA . LYS A 1 214 ? -12.795 -1.731 31.440 1.00 82.31 214 LYS A CA 1
ATOM 1732 C C . LYS A 1 214 ? -13.741 -2.411 32.423 1.00 82.31 214 LYS A C 1
ATOM 1734 O O . LYS A 1 214 ? -13.298 -3.150 33.306 1.00 82.31 214 LYS A O 1
ATOM 1739 N N . LYS A 1 215 ? -15.038 -2.228 32.223 1.00 73.12 215 LYS A N 1
ATOM 1740 C CA . LYS A 1 215 ? -16.107 -2.917 32.945 1.00 73.12 215 LYS A CA 1
ATOM 1741 C C . LYS A 1 215 ? -16.790 -3.906 32.009 1.00 73.12 215 LYS A C 1
ATOM 1743 O O . LYS A 1 215 ? -17.161 -3.556 30.891 1.00 73.12 215 LYS A O 1
ATOM 1748 N N . GLU A 1 216 ? -16.920 -5.153 32.445 1.00 75.81 216 GLU A N 1
ATOM 1749 C CA . GLU A 1 216 ? -17.652 -6.195 31.718 1.00 75.81 216 GLU A CA 1
ATOM 1750 C C . GLU A 1 216 ? -19.073 -6.293 32.280 1.00 75.81 216 GLU A C 1
ATOM 1752 O O . GLU A 1 216 ? -19.249 -6.343 33.500 1.00 75.81 216 GLU A O 1
ATOM 1757 N N . VAL A 1 217 ? -20.074 -6.316 31.398 1.00 72.56 217 VAL A N 1
ATOM 1758 C CA . VAL A 1 217 ? -21.491 -6.500 31.741 1.00 72.56 217 VAL A CA 1
ATOM 1759 C C . VAL A 1 217 ? -21.948 -7.871 31.241 1.00 72.56 217 VAL A C 1
ATOM 1761 O O . VAL A 1 217 ? -21.765 -8.197 30.061 1.00 72.56 217 VAL A O 1
ATOM 1764 N N . TYR A 1 218 ? -22.521 -8.681 32.133 1.00 76.81 218 TYR A N 1
ATOM 1765 C CA . TYR A 1 218 ? -22.964 -10.052 31.857 1.00 76.81 218 TYR A CA 1
ATOM 1766 C C . TYR A 1 218 ? -24.492 -10.139 31.671 1.00 76.81 218 TYR A C 1
ATOM 1768 O O . TYR A 1 218 ? -25.233 -9.249 32.072 1.00 76.81 218 TYR A O 1
ATOM 1776 N N . GLU A 1 219 ? -24.972 -11.233 31.068 1.00 64.38 219 GLU A N 1
ATOM 1777 C CA . GLU A 1 219 ? -26.389 -11.446 30.684 1.00 64.38 219 GLU A CA 1
ATOM 1778 C C . GLU A 1 219 ? -27.386 -11.433 31.864 1.00 64.38 219 GLU A C 1
ATOM 1780 O O . GLU A 1 219 ? -28.580 -11.250 31.650 1.00 64.38 219 GLU A O 1
ATOM 1785 N N . ALA A 1 220 ? -26.902 -11.569 33.103 1.00 69.00 220 ALA A N 1
ATOM 1786 C CA . ALA A 1 220 ? -27.697 -11.529 34.335 1.00 69.00 220 ALA A CA 1
ATOM 1787 C C . ALA A 1 220 ? -27.667 -10.166 35.066 1.00 69.00 220 ALA A C 1
ATOM 1789 O O . ALA A 1 220 ? -27.971 -10.112 36.254 1.00 69.00 220 ALA A O 1
ATOM 1790 N N . ASP A 1 221 ? -27.265 -9.084 34.387 1.00 58.41 221 ASP A N 1
ATOM 1791 C CA . ASP A 1 221 ? -27.121 -7.723 34.947 1.00 58.41 221 ASP A CA 1
ATOM 1792 C C . ASP A 1 221 ? -26.041 -7.584 36.047 1.00 58.41 221 ASP A C 1
ATOM 1794 O O . ASP A 1 221 ? -25.894 -6.550 36.700 1.00 58.41 221 ASP A O 1
ATOM 1798 N N . GLU A 1 222 ? -25.206 -8.612 36.223 1.00 64.81 222 GLU A N 1
ATOM 1799 C CA . GLU A 1 222 ? -23.976 -8.511 37.004 1.00 64.81 222 GLU A CA 1
ATOM 1800 C C . GLU A 1 222 ? -22.911 -7.743 36.205 1.00 64.81 222 GLU A C 1
ATOM 1802 O O . GLU A 1 222 ? -22.691 -8.004 35.018 1.00 64.81 222 GLU A O 1
ATOM 1807 N N . SER A 1 223 ? -22.205 -6.813 36.856 1.00 62.12 223 SER A N 1
ATOM 1808 C CA . SER A 1 223 ? -21.078 -6.097 36.250 1.00 62.12 223 SER A CA 1
ATOM 1809 C C . SER A 1 223 ? -19.816 -6.221 37.095 1.00 62.12 223 SER A C 1
ATOM 1811 O O . SER A 1 223 ? -19.871 -6.219 38.326 1.00 62.12 223 SER A O 1
ATOM 1813 N N . ARG A 1 224 ? -18.662 -6.363 36.435 1.00 70.19 224 ARG A N 1
ATOM 1814 C CA . ARG A 1 224 ? -17.359 -6.471 37.106 1.00 70.19 224 ARG A CA 1
ATOM 1815 C C . ARG A 1 224 ? -16.337 -5.563 36.439 1.00 70.19 224 ARG A C 1
ATOM 1817 O O . ARG A 1 224 ? -16.139 -5.619 35.225 1.00 70.19 224 ARG A O 1
ATOM 1824 N N . TRP A 1 225 ? -15.654 -4.763 37.249 1.00 67.38 225 TRP A N 1
ATOM 1825 C CA . TRP A 1 225 ? -14.466 -4.031 36.823 1.00 67.38 225 TRP A CA 1
ATOM 1826 C C . TRP A 1 225 ? -13.297 -4.998 36.654 1.00 67.38 225 TRP A C 1
ATOM 1828 O O . TRP A 1 225 ? -13.086 -5.880 37.490 1.00 67.38 225 TRP A O 1
ATOM 1838 N N . LYS A 1 226 ? -12.548 -4.855 35.560 1.00 66.56 226 LYS A N 1
ATOM 1839 C CA . LYS A 1 226 ? -11.330 -5.629 35.320 1.00 66.56 226 LYS A CA 1
ATOM 1840 C C . LYS A 1 226 ? -10.108 -4.782 35.624 1.00 66.56 226 LYS A C 1
ATOM 1842 O O . LYS A 1 226 ? -9.958 -3.682 35.102 1.00 66.56 226 LYS A O 1
ATOM 1847 N N . GLU A 1 227 ? -9.220 -5.351 36.422 1.00 60.38 227 GLU A N 1
ATOM 1848 C CA . GLU A 1 227 ? -7.867 -4.847 36.592 1.00 60.38 227 GLU A CA 1
ATOM 1849 C C . GLU A 1 227 ? -7.008 -5.269 35.392 1.00 60.38 227 GLU A C 1
ATOM 1851 O O . GLU A 1 227 ? -7.100 -6.404 34.903 1.00 60.38 227 GLU A O 1
ATOM 1856 N N . ASN A 1 228 ? -6.176 -4.354 34.896 1.00 56.84 228 ASN A N 1
ATOM 1857 C CA . ASN A 1 228 ? -5.221 -4.676 33.845 1.00 56.84 228 ASN A CA 1
ATOM 1858 C C . ASN A 1 228 ? -4.075 -5.477 34.464 1.00 56.84 228 ASN A C 1
ATOM 1860 O O . ASN A 1 228 ? -3.310 -4.953 35.261 1.00 56.84 228 ASN A O 1
ATOM 1864 N N . LYS A 1 229 ? -3.905 -6.739 34.054 1.00 56.72 229 LYS A N 1
ATOM 1865 C CA . LYS A 1 229 ? -2.784 -7.593 34.506 1.00 56.72 229 LYS A CA 1
ATOM 1866 C C . LYS A 1 229 ? -1.400 -7.012 34.183 1.00 56.72 229 LYS A C 1
ATOM 1868 O O . LYS A 1 229 ? -0.399 -7.456 34.731 1.00 56.72 229 LYS A O 1
ATOM 1873 N N . GLU A 1 230 ? -1.361 -6.069 33.251 1.00 54.31 230 GLU A N 1
ATOM 1874 C CA . GLU A 1 230 ? -0.169 -5.383 32.754 1.00 54.31 230 GLU A CA 1
ATOM 1875 C C . GLU A 1 230 ? 0.149 -4.112 33.571 1.00 54.31 230 GLU A C 1
ATOM 1877 O O . GLU A 1 230 ? 1.253 -3.583 33.475 1.00 54.31 230 GLU A O 1
ATOM 1882 N N . CYS A 1 231 ? -0.788 -3.645 34.408 1.00 44.41 231 CYS A N 1
ATOM 1883 C CA . CYS A 1 231 ? -0.598 -2.524 35.326 1.00 44.41 231 CYS A CA 1
ATOM 1884 C C . CYS A 1 231 ? 0.154 -2.992 36.581 1.00 44.41 231 CYS A C 1
ATOM 1886 O O . CYS A 1 231 ? -0.419 -3.652 37.443 1.00 44.41 231 CYS A O 1
ATOM 1888 N N . GLN A 1 232 ? 1.425 -2.610 36.720 1.00 42.34 232 GLN A N 1
ATOM 1889 C CA . GLN A 1 232 ? 2.195 -2.792 37.958 1.00 42.34 232 GLN A CA 1
ATOM 1890 C C . GLN A 1 232 ? 2.159 -1.508 38.793 1.00 42.34 232 GLN A C 1
ATOM 1892 O O . GLN A 1 232 ? 3.144 -0.778 38.864 1.00 42.34 232 GLN A O 1
ATOM 1897 N N . TRP A 1 233 ? 1.010 -1.193 39.390 1.00 46.06 233 TRP A N 1
ATOM 1898 C CA . TRP A 1 233 ? 0.942 -0.132 40.397 1.00 46.06 233 TRP A CA 1
ATOM 1899 C C . TRP A 1 233 ? 1.281 -0.771 41.745 1.00 46.06 233 TRP A C 1
ATOM 1901 O O . TRP A 1 233 ? 0.413 -1.334 42.407 1.00 46.06 233 TRP A O 1
ATOM 1911 N N . THR A 1 234 ? 2.565 -0.757 42.098 1.00 40.03 234 THR A N 1
ATOM 1912 C CA . THR A 1 234 ? 3.031 -0.916 43.487 1.00 40.03 234 THR A CA 1
ATOM 1913 C C . THR A 1 234 ? 3.175 0.440 44.142 1.00 40.03 234 THR A C 1
ATOM 1915 O O . THR A 1 234 ? 3.756 1.324 43.470 1.00 40.03 234 THR A O 1
#